Protein AF-0000000080786644 (afdb_homodimer)

InterPro domains:
  IPR006913 CENP-V/GFA domain [PF04828] (14-131)
  IPR006913 CENP-V/GFA domain [PS51891] (14-123)
  IPR011057 Mss4-like superfamily [SSF51316] (12-149)

Solvent-accessible surface area (backbone atoms only — not comparable to full-atom values): 15979 Å² total; per-residue (Å²): 128,82,77,70,71,73,69,71,78,77,57,57,72,38,50,30,33,38,67,80,56,58,37,26,34,37,36,48,52,76,56,85,42,34,29,37,33,17,38,66,65,41,8,9,35,19,6,7,73,32,26,27,37,29,34,32,49,47,89,31,48,44,80,74,38,63,53,86,72,33,60,38,73,23,77,43,58,90,38,94,85,61,55,49,34,39,38,28,18,32,63,71,61,23,9,29,43,37,37,36,33,87,88,39,84,53,45,34,34,35,26,56,21,13,46,38,89,92,58,69,77,79,70,52,48,33,34,28,18,50,73,53,50,81,72,62,52,46,80,46,85,91,43,48,76,31,59,41,71,79,69,83,126,129,79,77,71,72,72,70,71,78,78,56,56,71,43,53,28,32,38,67,80,55,59,37,27,34,36,36,46,53,77,56,84,42,31,32,36,35,16,38,66,65,40,8,10,35,18,5,6,75,32,26,28,37,29,33,31,48,47,88,31,51,43,80,73,36,63,52,86,74,32,61,38,72,24,79,43,59,90,39,93,85,61,56,48,33,39,39,28,20,31,62,69,59,24,9,30,44,37,37,36,34,89,88,40,85,55,44,34,35,33,26,55,21,15,44,38,89,91,54,81,72,78,70,53,47,33,34,28,17,50,74,53,50,80,70,61,50,48,81,47,84,91,43,48,76,30,59,40,73,79,69,81,125

Structure (mmCIF, N/CA/C/O backbone):
data_AF-0000000080786644-model_v1
#
loop_
_entity.id
_entity.type
_entity.pdbx_description
1 polymer 'CENP-V/GFA domain-containing protein'
#
loop_
_atom_site.group_PDB
_atom_site.id
_atom_site.type_symbol
_atom_site.label_atom_id
_atom_site.label_alt_id
_atom_site.label_comp_id
_atom_site.label_asym_id
_atom_site.label_entity_id
_atom_site.label_seq_id
_atom_site.pdbx_PDB_ins_code
_atom_site.Cartn_x
_atom_site.Cartn_y
_atom_site.Cartn_z
_atom_site.occupancy
_atom_site.B_iso_or_equiv
_atom_site.auth_seq_id
_atom_site.auth_comp_id
_atom_site.auth_asym_id
_atom_site.auth_atom_id
_atom_site.pdbx_PDB_model_num
ATOM 1 N N . MET A 1 1 ? -14.008 -49.906 -17.766 1 34.72 1 MET A N 1
ATOM 2 C CA . MET A 1 1 ? -13.812 -48.969 -16.656 1 34.72 1 MET A CA 1
ATOM 3 C C . MET A 1 1 ? -13.758 -47.531 -17.156 1 34.72 1 MET A C 1
ATOM 5 O O . MET A 1 1 ? -12.945 -47.219 -18.016 1 34.72 1 MET A O 1
ATOM 9 N N . ALA A 1 2 ? -14.828 -46.875 -17.219 1 40.38 2 ALA A N 1
ATOM 10 C CA . ALA A 1 2 ? -14.969 -45.594 -17.906 1 40.38 2 ALA A CA 1
ATOM 11 C C . ALA A 1 2 ? -13.961 -44.562 -17.391 1 40.38 2 ALA A C 1
ATOM 13 O O . ALA A 1 2 ? -13.75 -44.438 -16.172 1 40.38 2 ALA A O 1
ATOM 14 N N . GLU A 1 3 ? -12.867 -44.25 -18.109 1 36.34 3 GLU A N 1
ATOM 15 C CA . GLU A 1 3 ? -11.953 -43.156 -17.781 1 36.34 3 GLU A CA 1
ATOM 16 C C . GLU A 1 3 ? -12.711 -41.906 -17.359 1 36.34 3 GLU A C 1
ATOM 18 O O . GLU A 1 3 ? -13.5 -41.344 -18.141 1 36.34 3 GLU A O 1
ATOM 23 N N . GLN A 1 4 ? -13.352 -41.875 -16.188 1 38.03 4 GLN A N 1
ATOM 24 C CA . GLN A 1 4 ? -13.828 -40.594 -15.672 1 38.03 4 GLN A CA 1
ATOM 25 C C . GLN A 1 4 ? -12.883 -39.469 -16.047 1 38.03 4 GLN A C 1
ATOM 27 O O . GLN A 1 4 ? -11.695 -39.5 -15.734 1 38.03 4 GLN A O 1
ATOM 32 N N . SER A 1 5 ? -13 -38.969 -17.219 1 38.53 5 SER A N 1
ATOM 33 C CA . SER A 1 5 ? -12.328 -37.719 -17.625 1 38.53 5 SER A CA 1
ATOM 34 C C . SER A 1 5 ? -12.156 -36.781 -16.453 1 38.53 5 SER A C 1
ATOM 36 O O . SER A 1 5 ? -13.125 -36.438 -15.766 1 38.53 5 SER A O 1
ATOM 38 N N . LEU A 1 6 ? -11.227 -37 -15.531 1 39.25 6 LEU A N 1
ATOM 39 C CA . LEU A 1 6 ? -10.789 -36 -14.562 1 39.25 6 LEU A CA 1
ATOM 40 C C . LEU A 1 6 ? -11.078 -34.594 -15.07 1 39.25 6 LEU A C 1
ATOM 42 O O . LEU A 1 6 ? -10.523 -34.156 -16.094 1 39.25 6 LEU A O 1
ATOM 46 N N . HIS A 1 7 ? -12.328 -34.125 -15.07 1 41.84 7 HIS A N 1
ATOM 47 C CA . HIS A 1 7 ? -12.594 -32.688 -15.297 1 41.84 7 HIS A CA 1
ATOM 48 C C . HIS A 1 7 ? -11.406 -31.844 -14.883 1 41.84 7 HIS A C 1
ATOM 50 O O . HIS A 1 7 ? -10.875 -31.984 -13.781 1 41.84 7 HIS A O 1
ATOM 56 N N . PRO A 1 8 ? -10.5 -31.422 -15.734 1 44.69 8 PRO A N 1
ATOM 57 C CA . PRO A 1 8 ? -9.438 -30.484 -15.359 1 44.69 8 PRO A CA 1
ATOM 58 C C . PRO A 1 8 ? -9.883 -29.484 -14.289 1 44.69 8 PRO A C 1
ATOM 60 O O . PRO A 1 8 ? -11.008 -28.984 -14.328 1 44.69 8 PRO A O 1
ATOM 63 N N . SER A 1 9 ? -9.828 -29.672 -12.977 1 47.62 9 SER A N 1
ATOM 64 C CA . SER A 1 9 ? -10.133 -28.734 -11.906 1 47.62 9 SER A CA 1
ATOM 65 C C . SER A 1 9 ? -10.094 -27.297 -12.414 1 47.62 9 SER A C 1
ATOM 67 O O . SER A 1 9 ? -9.086 -26.844 -12.961 1 47.62 9 SER A O 1
ATOM 69 N N . HIS A 1 10 ? -11.055 -26.797 -13.227 1 58.56 10 HIS A N 1
ATOM 70 C CA . HIS A 1 10 ? -11.203 -25.438 -13.758 1 58.56 10 HIS A CA 1
ATOM 71 C C . HIS A 1 10 ? -10.633 -24.406 -12.797 1 58.56 10 HIS A C 1
ATOM 73 O O . HIS A 1 10 ? -11.18 -24.188 -11.719 1 58.56 10 HIS A O 1
ATOM 79 N N . ASP A 1 11 ? -9.398 -24.172 -12.812 1 77.06 11 ASP A N 1
ATOM 80 C CA . ASP A 1 11 ? -8.711 -23.266 -11.906 1 77.06 11 ASP A CA 1
ATOM 81 C C . ASP A 1 11 ? -9.328 -21.859 -11.953 1 77.06 11 ASP A C 1
ATOM 83 O O . ASP A 1 11 ? -9.703 -21.391 -13.023 1 77.06 11 ASP A O 1
ATOM 87 N N . ILE A 1 12 ? -9.883 -21.359 -10.891 1 85.94 12 ILE A N 1
ATOM 88 C CA . ILE A 1 12 ? -10.422 -20.016 -10.727 1 85.94 12 ILE A CA 1
ATOM 89 C C . ILE A 1 12 ? -9.414 -18.984 -11.234 1 85.94 12 ILE A C 1
ATOM 91 O O . ILE A 1 12 ? -8.227 -19.062 -10.906 1 85.94 12 ILE A O 1
ATOM 95 N N . VAL A 1 13 ? -9.883 -18.297 -12.258 1 92.88 13 VAL A N 1
ATOM 96 C CA . VAL A 1 13 ? -9.047 -17.219 -12.789 1 92.88 13 VAL A CA 1
ATOM 97 C C . VAL A 1 13 ? -9.461 -15.891 -12.164 1 92.88 13 VAL A C 1
ATOM 99 O O . VAL A 1 13 ? -10.648 -15.57 -12.094 1 92.88 13 VAL A O 1
ATOM 102 N N . ARG A 1 14 ? -8.477 -15.133 -11.648 1 93.81 14 ARG A N 1
ATOM 103 C CA . ARG A 1 14 ? -8.695 -13.805 -11.078 1 93.81 14 ARG A CA 1
ATOM 104 C C . ARG A 1 14 ? -7.898 -12.742 -11.836 1 93.81 14 ARG A C 1
ATOM 106 O O . ARG A 1 14 ? -6.77 -12.992 -12.258 1 93.81 14 ARG A O 1
ATOM 113 N N . SER A 1 15 ? -8.562 -11.633 -12.016 1 96 15 SER A N 1
ATOM 114 C CA . SER A 1 15 ? -7.91 -10.547 -12.727 1 96 15 SER A CA 1
ATOM 115 C C . SER A 1 15 ? -7.453 -9.453 -11.766 1 96 15 SER A C 1
ATOM 117 O O . SER A 1 15 ? -8.078 -9.234 -10.719 1 96 15 SER A O 1
ATOM 119 N N . GLY A 1 16 ? -6.355 -8.852 -12.125 1 96.69 16 GLY A N 1
ATOM 120 C CA . GLY A 1 16 ? -5.836 -7.688 -11.414 1 96.69 16 GLY A CA 1
ATOM 121 C C . GLY A 1 16 ? -5.227 -6.652 -12.344 1 96.69 16 GLY A C 1
ATOM 122 O O . GLY A 1 16 ? -5.027 -6.914 -13.531 1 96.69 16 GLY A O 1
ATOM 123 N N . SER A 1 17 ? -5.035 -5.461 -11.805 1 97.56 17 SER A N 1
ATOM 124 C CA . SER A 1 17 ? -4.461 -4.359 -12.57 1 97.56 17 SER A CA 1
ATOM 125 C C . SER A 1 17 ? -3.941 -3.256 -11.656 1 97.56 17 SER A C 1
ATOM 127 O O . SER A 1 17 ? -4.324 -3.182 -10.484 1 97.56 17 SER A O 1
ATOM 129 N N . CYS A 1 18 ? -2.998 -2.48 -12.312 1 98.25 18 CYS A N 1
ATOM 130 C CA . CYS A 1 18 ? -2.633 -1.255 -11.617 1 98.25 18 CYS A CA 1
ATOM 131 C C . CYS A 1 18 ? -3.777 -0.248 -11.648 1 98.25 18 CYS A C 1
ATOM 133 O O . CYS A 1 18 ? -4.82 -0.503 -12.25 1 98.25 18 CYS A O 1
ATOM 135 N N . LEU A 1 19 ? -3.627 0.852 -10.992 1 98 19 LEU A N 1
ATOM 136 C CA . LEU A 1 19 ? -4.684 1.846 -10.844 1 98 19 LEU A CA 1
ATOM 137 C C . LEU A 1 19 ? -5.062 2.445 -12.195 1 98 19 LEU A C 1
ATOM 139 O O . LEU A 1 19 ? -6.246 2.623 -12.484 1 98 19 LEU A O 1
ATOM 143 N N . CYS A 1 20 ? -4.102 2.77 -13.047 1 97.69 20 CYS A N 1
ATOM 144 C CA . CYS A 1 20 ? -4.367 3.459 -14.305 1 97.69 20 CYS A CA 1
ATOM 145 C C . CYS A 1 20 ? -4.766 2.471 -15.391 1 97.69 20 CYS A C 1
ATOM 147 O O . CYS A 1 20 ? -5.16 2.873 -16.484 1 97.69 20 CYS A O 1
ATOM 149 N N . GLY A 1 21 ? -4.535 1.203 -15.141 1 96.81 21 GLY A N 1
ATOM 150 C CA . GLY A 1 21 ? -4.961 0.193 -16.094 1 96.81 21 GLY A CA 1
ATOM 151 C C . GLY A 1 21 ? -3.902 -0.134 -17.125 1 96.81 21 GLY A C 1
ATOM 152 O O . GLY A 1 21 ? -4.121 -0.973 -18 1 96.81 21 GLY A O 1
ATOM 153 N N . HIS A 1 22 ? -2.754 0.448 -17.016 1 97.56 22 HIS A N 1
ATOM 154 C CA . HIS A 1 22 ? -1.699 0.18 -18 1 97.56 22 HIS A CA 1
ATOM 155 C C . HIS A 1 22 ? -1.117 -1.217 -17.797 1 97.56 22 HIS A C 1
ATOM 157 O O . HIS A 1 22 ? -0.604 -1.814 -18.75 1 97.56 22 HIS A O 1
ATOM 163 N N . VAL A 1 23 ? -1.107 -1.729 -16.656 1 98.19 23 VAL A N 1
ATOM 164 C CA . VAL A 1 23 ? -0.636 -3.074 -16.344 1 98.19 23 VAL A CA 1
ATOM 165 C C . VAL A 1 23 ? -1.808 -3.943 -15.891 1 98.19 23 VAL A C 1
ATOM 167 O O . VAL A 1 23 ? -2.512 -3.598 -14.938 1 98.19 23 VAL A O 1
ATOM 170 N N . LYS A 1 24 ? -2.064 -4.965 -16.594 1 97.94 24 LYS A N 1
ATOM 171 C CA . LYS A 1 24 ? -3.109 -5.926 -16.25 1 97.94 24 LYS A CA 1
ATOM 172 C C . LYS A 1 24 ? -2.559 -7.348 -16.234 1 97.94 24 LYS A C 1
ATOM 174 O O . LYS A 1 24 ? -1.655 -7.688 -17 1 97.94 24 LYS A O 1
ATOM 179 N N . TYR A 1 25 ? -3.113 -8.133 -15.352 1 97.31 25 TYR A N 1
ATOM 180 C CA . TYR A 1 25 ? -2.658 -9.516 -15.227 1 97.31 25 TYR A CA 1
ATOM 181 C C . TYR A 1 25 ? -3.805 -10.438 -14.828 1 97.31 25 TYR A C 1
ATOM 183 O O . TYR A 1 25 ? -4.891 -9.969 -14.477 1 97.31 25 TYR A O 1
ATOM 191 N N . GLN A 1 26 ? -3.566 -11.734 -14.969 1 96.69 26 GLN A N 1
ATOM 192 C CA . GLN A 1 26 ? -4.469 -12.781 -14.5 1 96.69 26 GLN A CA 1
ATOM 193 C C . GLN A 1 26 ? -3.723 -13.805 -13.648 1 96.69 26 GLN A C 1
ATOM 195 O O . GLN A 1 26 ? -2.561 -14.117 -13.914 1 96.69 26 GLN A O 1
ATOM 200 N N . LEU A 1 27 ? -4.414 -14.273 -12.609 1 95.5 27 LEU A N 1
ATOM 201 C CA . LEU A 1 27 ? -3.936 -15.344 -11.75 1 95.5 27 LEU A CA 1
ATOM 202 C C . LEU A 1 27 ? -4.812 -16.594 -11.891 1 95.5 27 LEU A C 1
ATOM 204 O O . LEU A 1 27 ? -6.039 -16.5 -11.844 1 95.5 27 LEU A O 1
ATOM 208 N N . THR A 1 28 ? -4.113 -17.672 -12.055 1 95.12 28 THR A N 1
ATOM 209 C CA . THR A 1 28 ? -4.844 -18.938 -12.141 1 95.12 28 THR A CA 1
ATOM 210 C C . THR A 1 28 ? -4.562 -19.797 -10.922 1 95.12 28 THR A C 1
ATOM 212 O O . THR A 1 28 ? -3.402 -20.016 -10.555 1 95.12 28 THR A O 1
ATOM 215 N N . GLY A 1 29 ? -5.648 -20.297 -10.281 1 92.69 29 GLY A N 1
ATOM 216 C CA . GLY A 1 29 ? -5.5 -21.188 -9.148 1 92.69 29 GLY A CA 1
ATOM 217 C C . GLY A 1 29 ? -5.316 -20.453 -7.832 1 92.69 29 GLY A C 1
ATOM 218 O O . GLY A 1 29 ? -5.688 -19.281 -7.707 1 92.69 29 GLY A O 1
ATOM 219 N N . GLU A 1 30 ? -4.879 -21.156 -6.812 1 91.88 30 GLU A N 1
ATOM 220 C CA . GLU A 1 30 ? -4.719 -20.641 -5.457 1 91.88 30 GLU A CA 1
ATOM 221 C C . GLU A 1 30 ? -3.256 -20.328 -5.152 1 91.88 30 GLU A C 1
ATOM 223 O O . GLU A 1 30 ? -2.357 -21 -5.676 1 91.88 30 GLU A O 1
ATOM 228 N N . PRO A 1 31 ? -3.018 -19.297 -4.391 1 92.88 31 PRO A N 1
ATOM 229 C CA . PRO A 1 31 ? -1.64 -19.062 -3.949 1 92.88 31 PRO A CA 1
ATOM 230 C C . PRO A 1 31 ? -1.141 -20.141 -2.994 1 92.88 31 PRO A C 1
ATOM 232 O O . PRO A 1 31 ? -1.942 -20.797 -2.32 1 92.88 31 PRO A O 1
ATOM 235 N N . SER A 1 32 ? 0.151 -20.359 -3.045 1 91.38 32 SER A N 1
ATOM 236 C CA . SER A 1 32 ? 0.741 -21.25 -2.051 1 91.38 32 SER A CA 1
ATOM 237 C C . SER A 1 32 ? 0.629 -20.672 -0.648 1 91.38 32 SER A C 1
ATOM 239 O O . SER A 1 32 ? 0.595 -21.406 0.338 1 91.38 32 SER A O 1
ATOM 241 N N . ASN A 1 33 ? 0.588 -19.312 -0.62 1 88.25 33 ASN A N 1
ATOM 242 C CA . ASN A 1 33 ? 0.448 -18.594 0.642 1 88.25 33 ASN A CA 1
ATOM 243 C C . ASN A 1 33 ? -0.139 -17.203 0.43 1 88.25 33 ASN A C 1
ATOM 245 O O . ASN A 1 33 ? 0.093 -16.578 -0.607 1 88.25 33 ASN A O 1
ATOM 249 N N . ALA A 1 34 ? -0.995 -16.797 1.354 1 91.19 34 ALA A N 1
ATOM 250 C CA . ALA A 1 34 ? -1.475 -15.422 1.493 1 91.19 34 ALA A CA 1
ATOM 251 C C . ALA A 1 34 ? -1.061 -14.828 2.838 1 91.19 34 ALA A C 1
ATOM 253 O O . ALA A 1 34 ? -1.416 -15.359 3.893 1 91.19 34 ALA A O 1
ATOM 254 N N . SER A 1 35 ? -0.343 -13.766 2.773 1 92.44 35 SER A N 1
ATOM 255 C CA . SER A 1 35 ? 0.281 -13.32 4.016 1 92.44 35 SER A CA 1
ATOM 256 C C . SER A 1 35 ? 0.259 -11.797 4.125 1 92.44 35 SER A C 1
ATOM 258 O O . SER A 1 35 ? 0.177 -11.094 3.113 1 92.44 35 SER A O 1
ATOM 260 N N . LEU A 1 36 ? 0.304 -11.336 5.367 1 93.44 36 LEU A N 1
ATOM 261 C CA . LEU A 1 36 ? 0.562 -9.938 5.703 1 93.44 36 LEU A CA 1
ATOM 262 C C . LEU A 1 36 ? 2.006 -9.75 6.156 1 93.44 36 LEU A C 1
ATOM 264 O O . LEU A 1 36 ? 2.453 -10.398 7.102 1 93.44 36 LEU A O 1
ATOM 268 N N . CYS A 1 37 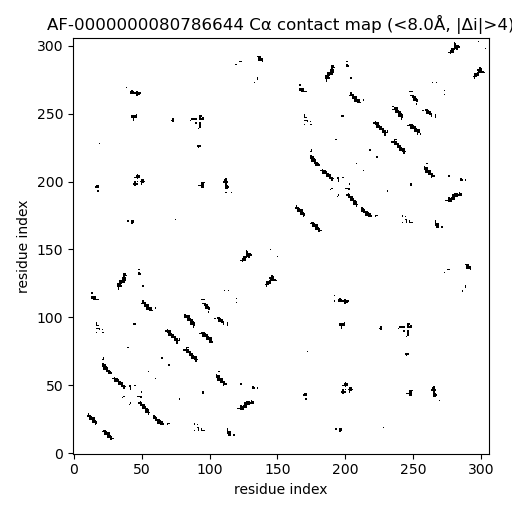? 2.701 -8.953 5.457 1 94.38 37 CYS A N 1
ATOM 269 C CA . CYS A 1 37 ? 4.082 -8.672 5.844 1 94.38 37 CYS A CA 1
ATOM 270 C C . CYS A 1 37 ? 4.195 -7.305 6.504 1 94.38 37 CYS A C 1
ATOM 272 O O . CYS A 1 37 ? 3.867 -6.285 5.895 1 94.38 37 CYS A O 1
ATOM 274 N N . HIS A 1 38 ? 4.75 -7.223 7.672 1 93.56 38 HIS A N 1
ATOM 275 C CA . HIS A 1 38 ? 4.789 -6.004 8.477 1 93.56 38 HIS A CA 1
ATOM 276 C C . HIS A 1 38 ? 6.176 -5.367 8.438 1 93.56 38 HIS A C 1
ATOM 278 O O . HIS A 1 38 ? 6.43 -4.391 9.148 1 93.56 38 HIS A O 1
ATOM 284 N N . CYS A 1 39 ? 7.098 -5.859 7.676 1 94.75 39 CYS A N 1
ATOM 285 C CA . CYS A 1 39 ? 8.438 -5.297 7.719 1 94.75 39 CYS A CA 1
ATOM 286 C C . CYS A 1 39 ? 8.445 -3.859 7.215 1 94.75 39 CYS A C 1
ATOM 288 O O . CYS A 1 39 ? 7.508 -3.426 6.543 1 94.75 39 CYS A O 1
ATOM 290 N N . LEU A 1 40 ? 9.484 -3.164 7.551 1 94.5 40 LEU A N 1
ATOM 291 C CA . LEU A 1 40 ? 9.578 -1.748 7.219 1 94.5 40 LEU A CA 1
ATOM 292 C C . LEU A 1 40 ? 9.594 -1.546 5.707 1 94.5 40 LEU A C 1
ATOM 294 O O . LEU A 1 40 ? 8.945 -0.627 5.191 1 94.5 40 LEU A O 1
ATOM 298 N N . ASN A 1 41 ? 10.305 -2.367 4.953 1 97.06 41 ASN A N 1
ATOM 299 C CA . ASN A 1 41 ? 10.391 -2.213 3.504 1 97.06 41 ASN A CA 1
ATOM 300 C C . ASN A 1 41 ? 9.016 -2.287 2.85 1 97.06 41 ASN A C 1
ATOM 302 O O . ASN A 1 41 ? 8.695 -1.485 1.972 1 97.06 41 ASN A O 1
ATOM 306 N N . CYS A 1 42 ? 8.25 -3.254 3.285 1 96.75 42 CYS A N 1
ATOM 307 C CA . CYS A 1 42 ? 6.926 -3.438 2.705 1 96.75 42 CYS A CA 1
ATOM 308 C C . CYS A 1 42 ? 5.996 -2.295 3.096 1 96.75 42 CYS A C 1
ATOM 310 O O . CYS A 1 42 ? 5.14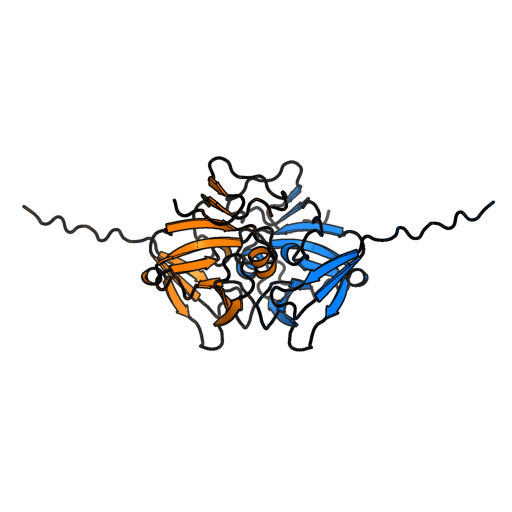8 -1.882 2.303 1 96.75 42 CYS A O 1
ATOM 312 N N . LYS A 1 43 ? 6.168 -1.809 4.312 1 95.12 43 LYS A N 1
ATOM 313 C CA . LYS A 1 43 ? 5.398 -0.638 4.719 1 95.12 43 LYS A CA 1
ATOM 314 C C . LYS A 1 43 ? 5.77 0.583 3.883 1 95.12 43 LYS A C 1
ATOM 316 O O . LYS A 1 43 ? 4.891 1.304 3.404 1 95.12 43 LYS A O 1
ATOM 321 N N . LYS A 1 44 ? 7.012 0.777 3.658 1 96.62 44 LYS A N 1
ATOM 322 C CA . LYS A 1 44 ? 7.461 1.925 2.877 1 96.62 44 LYS A CA 1
ATOM 323 C C . LYS A 1 44 ? 6.988 1.822 1.429 1 96.62 44 LYS A C 1
ATOM 325 O O . LYS A 1 44 ? 6.637 2.83 0.812 1 96.62 44 LYS A O 1
ATOM 330 N N . THR A 1 45 ? 6.988 0.669 0.866 1 97.69 45 THR A N 1
ATOM 331 C CA . THR A 1 45 ? 6.559 0.476 -0.515 1 97.69 45 THR A CA 1
ATOM 332 C C . THR A 1 45 ? 5.059 0.72 -0.652 1 97.69 45 THR A C 1
ATOM 334 O O . THR A 1 45 ? 4.621 1.451 -1.544 1 97.69 45 THR A O 1
ATOM 337 N N . SER A 1 46 ? 4.285 0.159 0.199 1 97.06 46 SER A N 1
ATOM 338 C CA . SER A 1 46 ? 2.832 0.198 0.095 1 97.06 46 SER A CA 1
ATOM 339 C C . SER A 1 46 ? 2.271 1.497 0.666 1 97.06 46 SER A C 1
ATOM 341 O O . SER A 1 46 ? 1.18 1.928 0.285 1 97.06 46 SER A O 1
ATOM 343 N N . GLY A 1 47 ? 3.002 2.084 1.613 1 95.31 47 GLY A N 1
ATOM 344 C CA . GLY A 1 47 ? 2.473 3.217 2.355 1 95.31 47 GLY A CA 1
ATOM 345 C C . GLY A 1 47 ? 1.429 2.82 3.383 1 95.31 47 GLY A C 1
ATOM 346 O O . GLY A 1 47 ? 0.716 3.676 3.912 1 95.31 47 GLY A O 1
ATOM 347 N N . SER A 1 48 ? 1.29 1.596 3.67 1 94.56 48 SER A N 1
ATOM 348 C CA . SER A 1 48 ? 0.247 1.079 4.551 1 94.56 48 SER A CA 1
ATOM 349 C C . SER A 1 48 ? 0.846 0.363 5.758 1 94.56 48 SER A C 1
ATOM 351 O O . SER A 1 48 ? 2.057 0.427 5.984 1 94.56 48 SER A O 1
ATOM 353 N N . ALA A 1 49 ? -0.016 -0.21 6.605 1 92 49 ALA A N 1
ATOM 354 C CA . ALA A 1 49 ? 0.409 -0.826 7.863 1 92 49 ALA A CA 1
ATOM 355 C C . ALA A 1 49 ? 1.16 -2.129 7.605 1 92 49 ALA A C 1
ATOM 357 O O . ALA A 1 49 ? 1.933 -2.584 8.453 1 92 49 ALA A O 1
ATOM 358 N N . PHE A 1 50 ? 0.907 -2.736 6.566 1 93.31 50 PHE A N 1
ATOM 359 C CA . PHE A 1 50 ? 1.502 -3.973 6.07 1 93.31 50 PHE A CA 1
ATOM 360 C C . PHE A 1 50 ? 1.268 -4.125 4.574 1 93.31 50 PHE A C 1
ATOM 362 O O . PHE A 1 50 ? 0.486 -3.375 3.982 1 93.31 50 PHE A O 1
ATOM 369 N N . TRP A 1 51 ? 2.062 -4.93 3.988 1 94.88 51 TRP A N 1
ATOM 370 C CA . TRP A 1 51 ? 1.778 -5.324 2.613 1 94.88 51 TRP A CA 1
ATOM 371 C C . TRP A 1 51 ? 0.967 -6.613 2.572 1 94.88 51 TRP A C 1
ATOM 373 O O . TRP A 1 51 ? 1.21 -7.535 3.357 1 94.88 51 TRP A O 1
ATOM 383 N N . CYS A 1 52 ? -0.013 -6.715 1.708 1 93.88 52 CYS A N 1
ATOM 384 C CA . CYS A 1 52 ? -0.851 -7.891 1.518 1 93.88 52 CYS A CA 1
ATOM 385 C C . CYS A 1 52 ? -0.427 -8.664 0.276 1 93.88 52 CYS A C 1
ATOM 387 O O . CYS A 1 52 ? -0.58 -8.18 -0.847 1 93.88 52 CYS A O 1
ATOM 389 N N . THR A 1 53 ? -0.027 -9.945 0.52 1 94.38 53 THR A N 1
ATOM 390 C CA . THR A 1 53 ? 0.647 -10.617 -0.587 1 94.38 53 THR A CA 1
ATOM 391 C C . THR A 1 53 ? 0.066 -12.008 -0.81 1 94.38 53 THR A C 1
ATOM 393 O O . THR A 1 53 ? -0.394 -12.656 0.135 1 94.38 53 THR A O 1
ATOM 396 N N . GLY A 1 54 ? 0.092 -12.406 -2.041 1 94.69 54 GLY A N 1
ATOM 397 C CA . GLY A 1 54 ? -0.117 -13.781 -2.457 1 94.69 54 GLY A CA 1
ATOM 398 C C . GLY A 1 54 ? 1.075 -14.375 -3.189 1 94.69 54 GLY A C 1
ATOM 399 O O . GLY A 1 54 ? 1.634 -13.742 -4.086 1 94.69 54 GLY A O 1
ATOM 400 N N . TRP A 1 55 ? 1.458 -15.516 -2.758 1 95.62 55 TRP A N 1
ATOM 401 C CA . TRP A 1 55 ? 2.582 -16.203 -3.381 1 95.62 55 TRP A CA 1
ATOM 402 C C . TRP A 1 55 ? 2.1 -17.188 -4.445 1 95.62 55 TRP A C 1
ATOM 404 O O . TRP A 1 55 ? 1.32 -18.094 -4.148 1 95.62 55 TRP A O 1
ATOM 414 N N . PHE A 1 56 ? 2.611 -17 -5.629 1 96.25 56 PHE A N 1
ATOM 415 C CA . PHE A 1 56 ? 2.223 -17.844 -6.758 1 96.25 56 PHE A CA 1
ATOM 416 C C . PHE A 1 56 ? 3.451 -18.375 -7.48 1 96.25 56 PHE A C 1
ATOM 418 O O . PHE A 1 56 ? 4.539 -17.812 -7.383 1 96.25 56 PHE A O 1
ATOM 425 N N . SER A 1 57 ? 3.201 -19.547 -8.141 1 96.88 57 SER A N 1
ATOM 426 C CA . SER A 1 57 ? 4.156 -19.906 -9.188 1 96.88 57 SER A CA 1
ATOM 427 C C . SER A 1 57 ? 4.039 -18.969 -10.383 1 96.88 57 SER A C 1
ATOM 429 O O . SER A 1 57 ? 2.945 -18.484 -10.695 1 96.88 57 SER A O 1
ATOM 431 N N . LYS A 1 58 ? 5.156 -18.688 -11.031 1 96.69 58 LYS A N 1
ATOM 432 C CA . LYS A 1 58 ? 5.137 -17.781 -12.188 1 96.69 58 LYS A CA 1
ATOM 433 C C . LYS A 1 58 ? 4.184 -18.297 -13.266 1 96.69 58 LYS A C 1
ATOM 435 O O . LYS A 1 58 ? 3.602 -17.5 -14.008 1 96.69 58 LYS A O 1
ATOM 440 N N . LYS A 1 59 ? 3.996 -19.594 -13.344 1 96.31 59 LYS A N 1
ATOM 441 C CA . LYS A 1 59 ? 3.102 -20.188 -14.336 1 96.31 59 LYS A CA 1
ATOM 442 C C . LYS A 1 59 ? 1.648 -19.812 -14.047 1 96.31 59 LYS A C 1
ATOM 444 O O . LYS A 1 59 ? 0.789 -19.938 -14.922 1 96.31 59 LYS A O 1
ATOM 449 N N . GLN A 1 60 ? 1.322 -19.453 -12.805 1 96.81 60 GLN A N 1
ATOM 450 C CA . GLN A 1 60 ? -0.039 -19.109 -12.398 1 96.81 60 GLN A CA 1
ATOM 451 C C . GLN A 1 60 ? -0.38 -17.672 -12.758 1 96.81 60 GLN A C 1
ATOM 453 O O . GLN A 1 60 ? -1.536 -17.25 -12.648 1 96.81 60 GLN A O 1
ATOM 458 N N . MET A 1 61 ? 0.645 -16.891 -13.156 1 96.31 61 MET A N 1
ATOM 459 C CA . MET A 1 61 ? 0.433 -15.477 -13.422 1 96.31 61 MET A CA 1
ATOM 460 C C . MET A 1 61 ? 0.734 -15.148 -14.883 1 96.31 61 MET A C 1
ATOM 462 O O . MET A 1 61 ? 1.781 -15.531 -15.406 1 96.31 61 MET A O 1
ATOM 466 N N . THR A 1 62 ? -0.193 -14.453 -15.516 1 96.56 62 THR A N 1
ATOM 467 C CA . THR A 1 62 ? -0.012 -13.992 -16.891 1 96.56 62 THR A CA 1
ATOM 468 C C . THR A 1 62 ? -0.234 -12.484 -16.984 1 96.56 62 THR A C 1
ATOM 470 O O . THR A 1 62 ? -1.269 -11.977 -16.547 1 96.56 62 THR A O 1
ATOM 473 N N . LEU A 1 63 ? 0.759 -11.797 -17.453 1 96.44 63 LEU A N 1
ATOM 474 C CA . LEU A 1 63 ? 0.546 -10.398 -17.797 1 96.44 63 LEU A CA 1
ATOM 475 C C . LEU A 1 63 ? -0.314 -10.273 -19.047 1 96.44 63 LEU A C 1
ATOM 477 O O . LEU A 1 63 ? 0.027 -10.828 -20.094 1 96.44 63 LEU A O 1
ATOM 481 N N . THR A 1 64 ? -1.402 -9.617 -18.953 1 96.12 64 THR A N 1
ATOM 482 C CA . THR A 1 64 ? -2.324 -9.531 -20.078 1 96.12 64 THR A CA 1
ATOM 483 C C . THR A 1 64 ? -2.225 -8.172 -20.766 1 96.12 64 THR A C 1
ATOM 485 O O . THR A 1 64 ? -2.691 -7.996 -21.891 1 96.12 64 THR A O 1
ATOM 488 N N . ALA A 1 65 ? -1.775 -7.176 -20.125 1 90.31 65 ALA A N 1
ATOM 489 C CA . ALA A 1 65 ? -1.48 -5.855 -20.688 1 90.31 65 ALA A CA 1
ATOM 490 C C . ALA A 1 65 ? -0.3 -5.211 -19.969 1 90.31 65 ALA A C 1
ATOM 492 O O . ALA A 1 65 ? -0.269 -5.152 -18.734 1 90.31 65 ALA A O 1
ATOM 493 N N . SER A 1 66 ? 0.701 -4.824 -20.703 1 87.56 66 SER A N 1
ATOM 494 C CA . SER A 1 66 ? 1.825 -4.055 -20.188 1 87.56 66 SER A CA 1
ATOM 495 C C . SER A 1 66 ? 2.756 -3.604 -21.297 1 87.56 66 SER A C 1
ATOM 497 O O . SER A 1 66 ? 3.123 -4.398 -22.172 1 87.56 66 SER A O 1
ATOM 499 N N . SER A 1 67 ? 2.912 -2.342 -21.391 1 86.69 67 SER A N 1
ATOM 500 C CA . SER A 1 67 ? 4.004 -1.909 -22.25 1 86.69 67 SER A CA 1
ATOM 501 C C . SER A 1 67 ? 5.352 -2.023 -21.547 1 86.69 67 SER A C 1
ATOM 503 O O . SER A 1 67 ? 5.406 -2.08 -20.312 1 86.69 67 SER A O 1
ATOM 505 N N . PRO A 1 68 ? 6.387 -2.279 -22.266 1 79.25 68 PRO A N 1
ATOM 506 C CA . PRO A 1 68 ? 7.707 -2.441 -21.641 1 79.25 68 PRO A CA 1
ATOM 507 C C . PRO A 1 68 ? 8.023 -1.344 -20.625 1 79.25 68 PRO A C 1
ATOM 509 O O . PRO A 1 68 ? 8.719 -1.593 -19.641 1 79.25 68 PRO A O 1
ATOM 512 N N . SER A 1 69 ? 7.461 -0.227 -20.781 1 90.06 69 SER A N 1
ATOM 513 C CA . SER A 1 69 ? 7.824 0.893 -19.922 1 90.06 69 SER A CA 1
ATOM 514 C C . SER A 1 69 ? 6.832 1.052 -18.781 1 90.06 69 SER A C 1
ATOM 516 O O . SER A 1 69 ? 7.062 1.837 -17.859 1 90.06 69 SER A O 1
ATOM 518 N N . ASP A 1 70 ? 5.855 0.255 -18.734 1 94.31 70 ASP A N 1
ATOM 519 C CA . ASP A 1 70 ? 4.801 0.469 -17.75 1 94.31 70 ASP A CA 1
ATOM 520 C C . ASP A 1 70 ? 5.141 -0.201 -16.422 1 94.31 70 ASP A C 1
ATOM 522 O O . ASP A 1 70 ? 4.77 0.295 -15.352 1 94.31 70 ASP A O 1
ATOM 526 N N . LEU A 1 71 ? 5.871 -1.277 -16.531 1 96.81 71 LEU A N 1
ATOM 527 C CA . LEU A 1 71 ? 6.242 -2.02 -15.336 1 96.81 71 LEU A CA 1
ATOM 528 C C . LEU A 1 71 ? 7.715 -1.809 -15 1 96.81 71 LEU A C 1
ATOM 530 O O . LEU A 1 71 ? 8.594 -2.367 -15.656 1 96.81 71 LEU A O 1
ATOM 534 N N . LYS A 1 72 ? 7.992 -1.068 -14.008 1 97.38 72 LYS A N 1
ATOM 535 C CA . LYS A 1 72 ? 9.359 -0.775 -13.578 1 97.38 72 LYS A CA 1
ATOM 536 C C . LYS A 1 72 ? 9.766 -1.66 -12.398 1 97.38 72 LYS A C 1
ATOM 538 O O . LYS A 1 72 ? 8.93 -2.021 -11.57 1 97.38 72 LYS A O 1
ATOM 543 N N . THR A 1 73 ? 11.016 -1.982 -12.391 1 97.56 73 THR A N 1
ATOM 544 C CA . THR A 1 73 ? 11.562 -2.816 -11.336 1 97.56 73 THR A CA 1
ATOM 545 C C . THR A 1 73 ? 12.547 -2.023 -10.477 1 97.56 73 THR A C 1
ATOM 547 O O . THR A 1 73 ? 13.438 -1.359 -11 1 97.56 73 THR A O 1
ATOM 550 N N . TYR A 1 74 ? 12.352 -2.014 -9.273 1 98.12 74 TYR A N 1
ATOM 551 C CA . TYR A 1 74 ? 13.328 -1.526 -8.312 1 98.12 74 TYR A CA 1
ATOM 552 C C . TYR A 1 74 ? 14.016 -2.686 -7.598 1 98.12 74 TYR A C 1
ATOM 554 O O . TYR A 1 74 ? 13.352 -3.531 -6.992 1 98.12 74 TYR A O 1
ATOM 562 N N . GLU A 1 75 ? 15.297 -2.674 -7.645 1 97.94 75 GLU A N 1
ATOM 563 C CA . GLU A 1 75 ? 16.062 -3.689 -6.922 1 97.94 75 GLU A CA 1
ATOM 564 C C . GLU A 1 75 ? 16.281 -3.281 -5.469 1 97.94 75 GLU A C 1
ATOM 566 O O . GLU A 1 75 ? 17.172 -2.467 -5.176 1 97.94 75 GLU A O 1
ATOM 571 N N . ASP A 1 76 ? 15.5 -3.842 -4.559 1 97.69 76 ASP A N 1
ATOM 572 C CA . ASP A 1 76 ? 15.625 -3.617 -3.123 1 97.69 76 ASP A CA 1
ATOM 573 C C . ASP A 1 76 ? 16.75 -4.465 -2.525 1 97.69 76 ASP A C 1
ATOM 575 O O . ASP A 1 76 ? 16.578 -5.672 -2.324 1 97.69 76 ASP A O 1
ATOM 579 N N . ARG A 1 77 ? 17.828 -3.857 -2.215 1 95.19 77 ARG A N 1
ATOM 580 C CA . ARG A 1 77 ? 19 -4.59 -1.736 1 95.19 77 ARG A CA 1
ATOM 581 C C . ARG A 1 77 ? 19.094 -4.535 -0.215 1 95.19 77 ARG A C 1
ATOM 583 O O . ARG A 1 77 ? 19.891 -5.254 0.389 1 95.19 77 ARG A O 1
ATOM 590 N N . ASP A 1 78 ? 18.312 -3.662 0.37 1 92.5 78 ASP A N 1
ATOM 591 C CA . ASP A 1 78 ? 18.344 -3.518 1.822 1 92.5 78 ASP A CA 1
ATOM 592 C C . ASP A 1 78 ? 17.328 -4.449 2.482 1 92.5 78 ASP A C 1
ATOM 594 O O . ASP A 1 78 ? 16.375 -3.988 3.115 1 92.5 78 ASP A O 1
ATOM 598 N N . THR A 1 79 ? 17.562 -5.68 2.309 1 91.25 79 THR A N 1
ATOM 599 C CA . THR A 1 79 ? 16.703 -6.707 2.895 1 91.25 79 THR A CA 1
ATOM 600 C C . THR A 1 79 ? 17.391 -7.379 4.074 1 91.25 79 THR A C 1
ATOM 602 O O . THR A 1 79 ? 18.6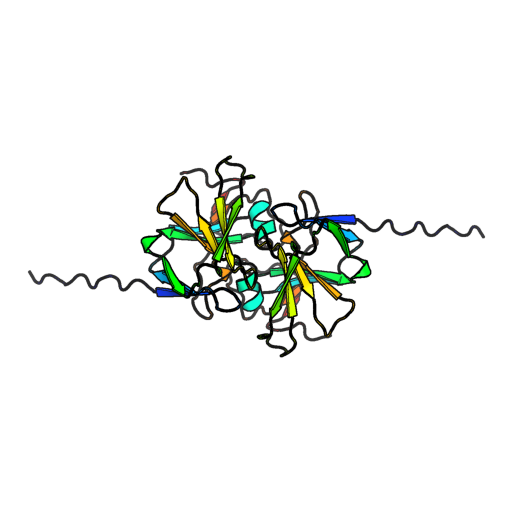25 -7.434 4.129 1 91.25 79 THR A O 1
ATOM 605 N N . GLU A 1 80 ? 16.672 -7.84 4.988 1 85.19 80 GLU A N 1
ATOM 606 C CA . GLU A 1 80 ? 17.234 -8.516 6.156 1 85.19 80 GLU A CA 1
ATOM 607 C C . GLU A 1 80 ? 17.984 -9.773 5.75 1 85.19 80 GLU A C 1
ATOM 609 O O . GLU A 1 80 ? 19 -10.125 6.363 1 85.19 80 GLU A O 1
ATOM 614 N N . SER A 1 81 ? 17.516 -10.492 4.754 1 81.31 81 SER A N 1
ATOM 615 C CA . SER A 1 81 ? 18.125 -11.734 4.312 1 81.31 81 SER A CA 1
ATOM 616 C C . SER A 1 81 ? 19.422 -11.469 3.545 1 81.31 81 SER A C 1
ATOM 618 O O . SER A 1 81 ? 20.219 -12.391 3.324 1 81.31 81 SER A O 1
ATOM 620 N N . GLY A 1 82 ? 19.641 -10.25 3.15 1 85.44 82 GLY A N 1
ATOM 621 C CA . GLY A 1 82 ? 20.781 -9.938 2.312 1 85.44 82 GLY A CA 1
ATOM 622 C C . GLY A 1 82 ? 20.531 -10.195 0.839 1 85.44 82 GLY A C 1
ATOM 623 O O . GLY A 1 82 ? 21.312 -9.75 -0.013 1 85.44 82 GLY A O 1
ATOM 624 N N . SER A 1 83 ? 19.438 -10.945 0.495 1 89.44 83 SER A N 1
ATOM 625 C CA . SER A 1 83 ? 19.094 -11.195 -0.898 1 89.44 83 SER A CA 1
ATOM 626 C C . SER A 1 83 ? 18.203 -10.086 -1.453 1 89.44 83 SER A C 1
ATOM 628 O O . SER A 1 83 ? 17.25 -9.672 -0.806 1 89.44 83 SER A O 1
ATOM 630 N N . PRO A 1 84 ? 18.578 -9.703 -2.613 1 94.69 84 PRO A N 1
ATOM 631 C CA . PRO A 1 84 ? 17.781 -8.625 -3.195 1 94.69 84 PRO A CA 1
ATOM 632 C C . PRO A 1 84 ? 16.359 -9.078 -3.564 1 94.69 84 PRO A C 1
ATOM 634 O O . PRO A 1 84 ? 16.156 -10.25 -3.871 1 94.69 84 PRO A O 1
ATOM 637 N N . LEU A 1 85 ? 15.453 -8.188 -3.457 1 96.44 85 LEU A N 1
ATOM 638 C CA . LEU A 1 85 ? 14.094 -8.352 -3.969 1 96.44 85 LEU A CA 1
ATOM 639 C C . LEU A 1 85 ? 13.828 -7.391 -5.121 1 96.44 85 LEU A C 1
ATOM 641 O O . LEU A 1 85 ? 14.219 -6.219 -5.062 1 96.44 85 LEU A O 1
ATOM 645 N N . TRP A 1 86 ? 13.336 -7.922 -6.172 1 97.44 86 TRP A N 1
ATOM 646 C CA . TRP A 1 86 ? 12.898 -7.102 -7.293 1 97.44 86 TRP A CA 1
ATOM 647 C C . TRP A 1 86 ? 11.445 -6.66 -7.113 1 97.44 86 TRP A C 1
ATOM 649 O O . TRP A 1 86 ? 10.523 -7.441 -7.336 1 97.44 86 TRP A O 1
ATOM 659 N N . ARG A 1 87 ? 11.258 -5.445 -6.738 1 98.25 87 ARG A N 1
ATOM 660 C CA . ARG A 1 87 ? 9.93 -4.879 -6.539 1 98.25 87 ARG A CA 1
ATOM 661 C C . ARG A 1 87 ? 9.438 -4.188 -7.809 1 98.25 87 ARG A C 1
ATOM 663 O O . ARG A 1 87 ? 10.125 -3.322 -8.359 1 98.25 87 ARG A O 1
ATOM 670 N N . LYS A 1 88 ? 8.289 -4.539 -8.258 1 98 88 LYS A N 1
ATOM 671 C CA . LYS A 1 88 ? 7.758 -4.043 -9.531 1 98 88 LYS A CA 1
ATOM 672 C C . LYS A 1 88 ? 6.508 -3.195 -9.312 1 98 88 LYS A C 1
ATOM 674 O O . LYS A 1 88 ? 5.641 -3.553 -8.508 1 98 88 LYS A O 1
ATOM 679 N N . PHE A 1 89 ? 6.465 -2.094 -10.008 1 98.5 89 PHE A N 1
ATOM 680 C CA . PHE A 1 89 ? 5.363 -1.148 -9.867 1 98.5 89 PHE A CA 1
ATOM 681 C C . PHE A 1 89 ? 5.066 -0.464 -11.195 1 98.5 89 PHE A C 1
ATOM 683 O O . PHE A 1 89 ? 5.902 -0.464 -12.102 1 98.5 89 PHE A O 1
ATOM 690 N N . CYS A 1 90 ? 3.875 0.009 -11.359 1 98.62 90 CYS A N 1
ATOM 691 C CA . CYS A 1 90 ? 3.521 0.749 -12.562 1 98.62 90 CYS A CA 1
ATOM 692 C C . CYS A 1 90 ? 4.238 2.094 -12.609 1 98.62 90 CYS A C 1
ATOM 694 O O . CYS A 1 90 ? 4.098 2.906 -11.695 1 98.62 90 CYS A O 1
ATOM 696 N N . SER A 1 91 ? 4.914 2.355 -13.672 1 97.81 91 SER A N 1
ATOM 697 C CA . SER A 1 91 ? 5.703 3.576 -13.797 1 97.81 91 SER A CA 1
ATOM 698 C C . SER A 1 91 ? 4.809 4.793 -14.008 1 97.81 91 SER A C 1
ATOM 700 O O . SER A 1 91 ? 5.246 5.93 -13.82 1 97.81 91 SER A O 1
ATOM 702 N N . ASN A 1 92 ? 3.609 4.57 -14.367 1 97.69 92 ASN A N 1
ATOM 703 C CA . ASN A 1 92 ? 2.699 5.676 -14.641 1 97.69 92 ASN A CA 1
ATOM 704 C C . ASN A 1 92 ? 1.932 6.094 -13.391 1 97.69 92 ASN A C 1
ATOM 706 O O . ASN A 1 92 ? 1.833 7.281 -13.086 1 97.69 92 ASN A O 1
ATOM 710 N N . CYS A 1 93 ? 1.453 5.121 -12.648 1 98.31 93 CYS A N 1
ATOM 711 C CA . CYS A 1 93 ? 0.571 5.5 -11.547 1 98.31 93 CYS A CA 1
ATOM 712 C C . CYS A 1 93 ? 1.167 5.09 -10.203 1 98.31 93 CYS A C 1
ATOM 714 O O . CYS A 1 93 ? 0.614 5.414 -9.156 1 98.31 93 CYS A O 1
ATOM 716 N N . GLY A 1 94 ? 2.219 4.371 -10.203 1 98.31 94 GLY A N 1
ATOM 717 C CA . GLY A 1 94 ? 2.934 4.082 -8.969 1 98.31 94 GLY A CA 1
ATOM 718 C C . GLY A 1 94 ? 2.406 2.859 -8.25 1 98.31 94 GLY A C 1
ATOM 719 O O . GLY A 1 94 ? 2.967 2.445 -7.23 1 98.31 94 GLY A O 1
ATOM 720 N N . SER A 1 95 ? 1.36 2.174 -8.734 1 98.69 95 SER A N 1
ATOM 721 C CA . SER A 1 95 ? 0.776 1.021 -8.055 1 98.69 95 SER A CA 1
ATOM 722 C C . SER A 1 95 ? 1.828 -0.047 -7.777 1 98.69 95 SER A C 1
ATOM 724 O O . SER A 1 95 ? 2.6 -0.414 -8.664 1 98.69 95 SER A O 1
ATOM 726 N N . THR A 1 96 ? 1.871 -0.513 -6.547 1 98.38 96 THR A N 1
ATOM 727 C CA . THR A 1 96 ? 2.689 -1.659 -6.168 1 98.38 96 THR A CA 1
ATOM 728 C C . THR A 1 96 ? 2.07 -2.959 -6.672 1 98.38 96 THR A C 1
ATOM 730 O O . THR A 1 96 ? 0.908 -3.25 -6.383 1 98.38 96 THR A O 1
ATOM 733 N N . LEU A 1 97 ? 2.928 -3.826 -7.383 1 98.31 97 LEU A N 1
ATOM 734 C CA . LEU A 1 97 ? 2.25 -4.926 -8.062 1 98.31 97 LEU A CA 1
ATOM 735 C C . LEU A 1 97 ? 2.893 -6.262 -7.711 1 98.31 97 LEU A C 1
ATOM 737 O O . LEU A 1 97 ? 2.219 -7.168 -7.211 1 98.31 97 LEU A O 1
ATOM 741 N N . PHE A 1 98 ? 4.203 -6.367 -7.945 1 97.88 98 PHE A N 1
ATOM 742 C CA . PHE A 1 98 ? 4.816 -7.684 -7.824 1 97.88 98 PHE A CA 1
ATOM 743 C C . PHE A 1 98 ? 6.156 -7.594 -7.102 1 97.88 98 PHE A C 1
ATOM 745 O O . PHE A 1 98 ? 6.781 -6.531 -7.078 1 97.88 98 PHE A O 1
ATOM 752 N N . VAL A 1 99 ? 6.543 -8.703 -6.527 1 97.62 99 VAL A N 1
ATOM 753 C CA . VAL A 1 99 ? 7.902 -8.898 -6.035 1 97.62 99 VAL A CA 1
ATOM 754 C C . VAL A 1 99 ? 8.438 -10.25 -6.52 1 97.62 99 VAL A C 1
ATOM 756 O O . VAL A 1 99 ? 7.715 -11.25 -6.5 1 97.62 99 VAL A O 1
ATOM 759 N N . GLU A 1 100 ? 9.594 -10.219 -6.984 1 96.88 100 GLU A N 1
ATOM 760 C CA . GLU A 1 100 ? 10.336 -11.43 -7.336 1 96.88 100 GLU A CA 1
ATOM 761 C C . GLU A 1 100 ? 11.703 -11.445 -6.664 1 96.88 100 GLU A C 1
ATOM 763 O O . GLU A 1 100 ? 12.156 -10.438 -6.125 1 96.88 100 GLU A O 1
ATOM 768 N N . SER A 1 101 ? 12.211 -12.578 -6.57 1 94 101 SER A N 1
ATOM 769 C CA . SER A 1 101 ? 13.555 -12.758 -6.039 1 94 101 SER A CA 1
ATOM 770 C C . SER A 1 101 ? 14.438 -13.539 -7.016 1 94 101 SER A C 1
ATOM 772 O O . SER A 1 101 ? 13.984 -14.516 -7.613 1 94 101 SER A O 1
ATOM 774 N N . PRO A 1 102 ? 15.695 -13.078 -7.172 1 89.88 102 PRO A N 1
ATOM 775 C CA . PRO A 1 102 ? 16.609 -13.875 -7.992 1 89.88 102 PRO A CA 1
ATOM 776 C C . PRO A 1 102 ? 16.859 -15.266 -7.422 1 89.88 102 PRO A C 1
ATOM 778 O O . PRO A 1 102 ? 17.281 -16.172 -8.148 1 89.88 102 PRO A O 1
ATOM 781 N N . ARG A 1 103 ? 16.578 -15.492 -6.168 1 88.62 103 ARG A N 1
ATOM 782 C CA . ARG A 1 103 ? 16.859 -16.75 -5.49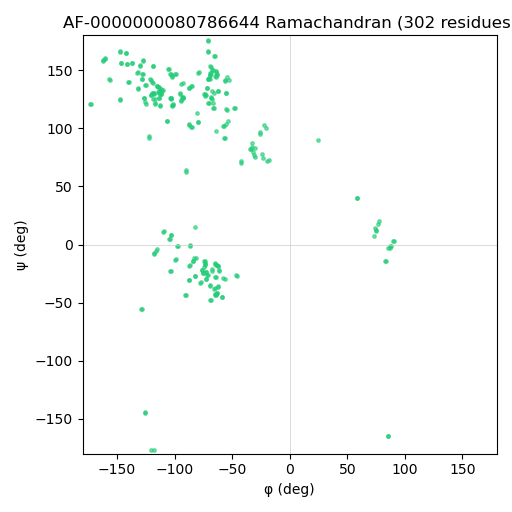6 1 88.62 103 ARG A CA 1
ATOM 783 C C . ARG A 1 103 ? 15.703 -17.734 -5.676 1 88.62 103 ARG A C 1
ATOM 785 O O . ARG A 1 103 ? 15.844 -18.922 -5.402 1 88.62 103 ARG A O 1
ATOM 792 N N . ALA A 1 104 ? 14.57 -17.281 -6.02 1 87.38 104 ALA A N 1
ATOM 793 C CA . ALA A 1 104 ? 13.398 -18.109 -6.258 1 87.38 104 ALA A CA 1
ATOM 794 C C . ALA A 1 104 ? 12.867 -17.906 -7.676 1 87.38 104 ALA A C 1
ATOM 796 O O . ALA A 1 104 ? 11.953 -17.109 -7.898 1 87.38 104 ALA A O 1
ATOM 797 N N . ASP A 1 105 ? 13.281 -18.703 -8.555 1 88.44 105 ASP A N 1
ATOM 798 C CA . ASP A 1 105 ? 13.07 -18.469 -9.977 1 88.44 105 ASP A CA 1
ATOM 799 C C . ASP A 1 105 ? 11.609 -18.703 -10.367 1 88.44 105 ASP A C 1
ATOM 801 O O . ASP A 1 105 ? 11.117 -18.125 -11.336 1 88.44 105 ASP A O 1
ATOM 805 N N . ASP A 1 106 ? 10.93 -19.469 -9.617 1 94.81 106 ASP A N 1
ATOM 806 C CA . ASP A 1 106 ? 9.586 -19.812 -10.07 1 94.81 106 ASP A CA 1
ATOM 807 C C . ASP A 1 106 ? 8.523 -19.156 -9.195 1 94.81 106 ASP A C 1
ATOM 809 O O . ASP A 1 106 ? 7.352 -19.516 -9.25 1 94.81 106 ASP A O 1
ATOM 813 N N . VAL A 1 107 ? 8.883 -18.266 -8.352 1 96.31 107 VAL A N 1
ATOM 814 C CA . VAL A 1 107 ? 7.918 -17.672 -7.43 1 96.31 107 VAL A CA 1
ATOM 815 C C . VAL A 1 107 ? 7.703 -16.203 -7.785 1 96.31 107 VAL A C 1
ATOM 817 O O . VAL A 1 107 ? 8.656 -15.477 -8.078 1 96.31 107 VAL A O 1
ATOM 820 N N . ILE A 1 108 ? 6.469 -15.805 -7.832 1 97.25 108 ILE A N 1
ATOM 821 C CA . ILE A 1 108 ? 6.09 -14.398 -7.945 1 97.25 108 ILE A CA 1
ATOM 822 C C . ILE A 1 108 ? 5.117 -14.031 -6.824 1 97.25 108 ILE A C 1
ATOM 824 O O . ILE A 1 108 ? 4.145 -14.75 -6.582 1 97.25 108 ILE A O 1
ATOM 828 N N . VAL A 1 109 ? 5.465 -13.039 -6.125 1 97.25 109 VAL A N 1
ATOM 829 C CA . VAL A 1 109 ? 4.59 -12.516 -5.082 1 97.25 109 VAL A CA 1
ATOM 830 C C . VAL A 1 109 ? 3.727 -11.391 -5.652 1 97.25 109 VAL A C 1
ATOM 832 O O . VAL A 1 109 ? 4.242 -10.453 -6.27 1 97.25 109 VAL A O 1
ATOM 835 N N . VAL A 1 110 ? 2.445 -11.492 -5.496 1 96.88 110 VAL A N 1
ATOM 836 C CA . VAL A 1 110 ? 1.492 -10.539 -6.062 1 96.88 110 VAL A CA 1
ATOM 837 C C . VAL A 1 110 ? 0.852 -9.719 -4.945 1 96.88 110 VAL A C 1
ATOM 839 O O . VAL A 1 110 ? 0.463 -10.273 -3.91 1 96.88 110 VAL A O 1
ATOM 842 N N . ALA A 1 111 ? 0.821 -8.398 -5.168 1 96.81 111 ALA A N 1
ATOM 843 C CA . ALA A 1 111 ? 0.045 -7.539 -4.277 1 96.81 111 ALA A CA 1
ATOM 844 C C . ALA A 1 111 ? -1.448 -7.824 -4.402 1 96.81 111 ALA A C 1
ATOM 846 O O . ALA A 1 111 ? -2.062 -7.508 -5.426 1 96.81 111 ALA A O 1
ATOM 847 N N . LEU A 1 112 ? -2.068 -8.258 -3.373 1 94.56 112 LEU A N 1
ATOM 848 C CA . LEU A 1 112 ? -3.455 -8.695 -3.467 1 94.56 112 LEU A CA 1
ATOM 849 C C . LEU A 1 112 ? -4.398 -7.496 -3.543 1 94.56 112 LEU A C 1
ATOM 851 O O . LEU A 1 112 ? -5.523 -7.621 -4.031 1 94.56 112 LEU A O 1
ATOM 855 N N . GLY A 1 113 ? -3.973 -6.367 -3.092 1 94.94 113 GLY A N 1
ATOM 856 C CA . GLY A 1 113 ? -4.762 -5.152 -3.236 1 94.94 113 GLY A CA 1
ATOM 857 C C . GLY A 1 113 ? -4.953 -4.734 -4.68 1 94.94 113 GLY A C 1
ATOM 858 O O . GLY A 1 113 ? -5.816 -3.908 -4.984 1 94.94 113 GLY A O 1
ATOM 859 N N . SER A 1 114 ? -4.148 -5.266 -5.59 1 96.56 114 SER A N 1
ATOM 860 C CA . SER A 1 114 ? -4.211 -4.883 -6.996 1 96.56 114 SER A CA 1
ATOM 861 C C . SER A 1 114 ? -5.25 -5.707 -7.75 1 96.56 114 SER A C 1
ATOM 863 O O . SER A 1 114 ? -5.473 -5.492 -8.945 1 96.56 114 SER A O 1
ATOM 865 N N . LEU A 1 115 ? -5.906 -6.621 -7.07 1 95.44 115 LEU A N 1
ATOM 866 C CA . LEU A 1 115 ? -6.961 -7.402 -7.707 1 95.44 115 LEU A CA 1
ATOM 867 C C . LEU A 1 115 ? -8.125 -6.508 -8.117 1 95.44 115 LEU A C 1
ATOM 869 O O . LEU A 1 115 ? -8.438 -5.531 -7.438 1 95.44 115 LEU A O 1
ATOM 873 N N . ASP A 1 116 ? -8.688 -6.895 -9.219 1 94.44 116 ASP A N 1
ATOM 874 C CA . ASP A 1 116 ? -9.836 -6.129 -9.695 1 94.44 116 ASP A CA 1
ATOM 875 C C . ASP A 1 116 ? -11.055 -6.355 -8.805 1 94.44 116 ASP A C 1
ATOM 877 O O . ASP A 1 116 ? -11.062 -7.27 -7.977 1 94.44 116 ASP A O 1
ATOM 881 N N . LYS A 1 117 ? -12.016 -5.504 -8.992 1 85.19 117 LYS A N 1
ATOM 882 C CA . LYS A 1 117 ? -13.219 -5.527 -8.164 1 85.19 117 LYS A CA 1
ATOM 883 C C . LYS A 1 117 ? -13.891 -6.895 -8.211 1 85.19 117 LYS A C 1
ATOM 885 O O . LYS A 1 117 ? -13.883 -7.562 -9.25 1 85.19 117 LYS A O 1
ATOM 890 N N . ASP A 1 118 ? -14.445 -7.395 -7.094 1 78.25 118 ASP A N 1
ATOM 891 C CA . ASP A 1 118 ? -15.305 -8.57 -6.953 1 78.25 118 ASP A CA 1
ATOM 892 C C . ASP A 1 118 ? -14.5 -9.859 -7.094 1 78.25 118 ASP A C 1
ATOM 894 O O . ASP A 1 118 ? -15.031 -10.891 -7.496 1 78.25 118 ASP A O 1
ATOM 898 N N . GLN A 1 119 ? -13.172 -9.922 -7.051 1 73.12 119 GLN A N 1
ATOM 899 C CA . GLN A 1 119 ? -12.336 -11.109 -7.137 1 73.12 119 GLN A CA 1
ATOM 900 C C . GLN A 1 119 ? -12.234 -11.812 -5.785 1 73.12 119 GLN A C 1
ATOM 902 O O . GLN A 1 119 ? -11.906 -13 -5.719 1 73.12 119 GLN A O 1
ATOM 907 N N . LYS A 1 120 ? -12.977 -11.594 -4.812 1 65.62 120 LYS A N 1
ATOM 908 C CA . LYS A 1 120 ? -12.938 -12.086 -3.441 1 65.62 120 LYS A CA 1
ATOM 909 C C . LYS A 1 120 ? -11.523 -12.492 -3.039 1 65.62 120 LYS A C 1
ATOM 911 O O . LYS A 1 120 ? -11.117 -13.641 -3.252 1 65.62 120 LYS A O 1
ATOM 916 N N . PRO A 1 121 ? -10.727 -11.695 -2.525 1 65.62 121 PRO A N 1
ATOM 917 C CA . PRO A 1 121 ? -9.352 -12.062 -2.172 1 65.62 121 PRO A CA 1
ATOM 918 C C . PRO A 1 121 ? -9.289 -13.156 -1.107 1 65.62 121 PRO A C 1
ATOM 920 O O . PRO A 1 121 ? -10.258 -13.367 -0.373 1 65.62 121 PRO A O 1
ATOM 923 N N . TRP A 1 122 ? -8.289 -13.984 -1.235 1 73.69 122 TRP A N 1
ATOM 924 C CA . TRP A 1 122 ? -7.98 -15.031 -0.265 1 73.69 122 TRP A CA 1
ATOM 925 C C . TRP A 1 122 ? -7.875 -14.453 1.143 1 73.69 122 TRP A C 1
ATOM 927 O O . TRP A 1 122 ? -7.594 -13.266 1.313 1 73.69 122 TRP A O 1
ATOM 937 N N . ASN A 1 123 ? -8.367 -15.203 2.078 1 75.25 123 ASN A N 1
ATOM 938 C CA . ASN A 1 123 ? -8.102 -14.859 3.471 1 75.25 123 ASN A CA 1
ATOM 939 C C . ASN A 1 123 ? -6.621 -15.008 3.816 1 75.25 123 ASN A C 1
ATOM 941 O O . ASN A 1 123 ? -6 -16.016 3.473 1 75.25 123 ASN A O 1
ATOM 945 N N . THR A 1 124 ? -6.035 -13.906 4.262 1 81 124 THR A N 1
ATOM 946 C CA . THR A 1 124 ? -4.648 -14.016 4.699 1 81 124 THR A CA 1
ATOM 947 C C . THR A 1 124 ? -4.535 -14.906 5.938 1 81 124 THR A C 1
ATOM 949 O O . THR A 1 124 ? -5.312 -14.758 6.883 1 81 124 THR A O 1
ATOM 952 N N . THR A 1 125 ? -3.58 -15.891 5.887 1 82.75 125 THR A N 1
ATOM 953 C CA . THR A 1 125 ? -3.475 -16.906 6.922 1 82.75 125 THR A CA 1
ATOM 954 C C . THR A 1 125 ? -2.156 -16.781 7.68 1 82.75 125 THR A C 1
ATOM 956 O O . THR A 1 125 ? -1.934 -17.469 8.68 1 82.75 125 THR A O 1
ATOM 959 N N . ILE A 1 126 ? -1.343 -15.914 7.285 1 90.75 126 ILE A N 1
ATOM 960 C CA . ILE A 1 126 ? -0.011 -15.789 7.871 1 90.75 126 ILE A CA 1
ATOM 961 C C . ILE A 1 126 ? 0.346 -14.312 8.031 1 90.75 126 ILE A C 1
ATOM 963 O O . ILE A 1 126 ? 0.038 -13.492 7.164 1 90.75 126 ILE A O 1
ATOM 967 N N . GLU A 1 127 ? 0.961 -13.953 9.094 1 92.31 127 GLU A N 1
ATOM 968 C CA . GLU A 1 127 ? 1.594 -12.656 9.305 1 92.31 127 GLU A CA 1
ATOM 969 C C . GLU A 1 127 ? 3.084 -12.812 9.594 1 92.31 127 GLU A C 1
ATOM 971 O O . GLU A 1 127 ? 3.479 -13.641 10.422 1 92.31 127 GLU A O 1
ATOM 976 N N . VAL A 1 128 ? 3.828 -12.102 8.875 1 93.31 128 VAL A N 1
ATOM 977 C CA . VAL A 1 128 ? 5.273 -12.172 9.062 1 93.31 128 VAL A CA 1
ATOM 978 C C . VAL A 1 128 ? 5.805 -10.805 9.477 1 93.31 128 VAL A C 1
ATOM 980 O O . VAL A 1 128 ? 5.16 -9.781 9.242 1 93.31 128 VAL A O 1
ATOM 983 N N . TYR A 1 129 ? 6.984 -10.789 10.219 1 94.5 129 TYR A N 1
ATOM 984 C CA . TYR A 1 129 ? 7.598 -9.594 10.773 1 94.5 129 TYR A CA 1
ATOM 985 C C . TYR A 1 129 ? 6.641 -8.875 11.719 1 94.5 129 TYR A C 1
ATOM 987 O O . TYR A 1 129 ? 6.547 -7.641 11.703 1 94.5 129 TYR A O 1
ATOM 995 N N . ALA A 1 130 ? 5.969 -9.617 12.445 1 91.44 130 ALA A N 1
ATOM 996 C CA . ALA A 1 130 ? 4.98 -9.078 13.375 1 91.44 130 ALA A CA 1
ATOM 997 C C . ALA A 1 130 ? 5.645 -8.211 14.438 1 91.44 130 ALA A C 1
ATOM 999 O O . ALA A 1 130 ? 4.98 -7.402 15.086 1 91.44 130 ALA A O 1
ATOM 1000 N N . LYS A 1 131 ? 6.93 -8.32 14.625 1 89.44 131 LYS A N 1
ATOM 1001 C CA . LYS A 1 131 ? 7.672 -7.473 15.555 1 89.44 131 LYS A CA 1
ATOM 1002 C C . LYS A 1 131 ? 7.57 -6.004 15.148 1 89.44 131 LYS A C 1
ATOM 1004 O O . LYS A 1 131 ? 7.742 -5.113 15.984 1 89.44 131 LYS A O 1
ATOM 1009 N N . ASP A 1 132 ? 7.273 -5.789 13.906 1 88.62 132 ASP A N 1
ATOM 1010 C CA . ASP A 1 132 ? 7.203 -4.434 13.367 1 88.62 132 ASP A CA 1
ATOM 1011 C C . ASP A 1 132 ? 5.754 -3.982 13.203 1 88.62 132 ASP A C 1
ATOM 1013 O O . ASP A 1 132 ? 5.488 -2.941 12.602 1 88.62 132 ASP A O 1
ATOM 1017 N N . ASP A 1 133 ? 4.828 -4.77 13.711 1 86.75 133 ASP A N 1
ATOM 1018 C CA . ASP A 1 133 ? 3.416 -4.418 13.609 1 86.75 133 ASP A CA 1
ATOM 1019 C C . ASP A 1 133 ? 3.123 -3.111 14.352 1 86.75 133 ASP A C 1
ATOM 1021 O O . ASP A 1 133 ? 3.539 -2.934 15.5 1 86.75 133 ASP A O 1
ATOM 1025 N N . TYR A 1 134 ? 2.381 -2.15 13.703 1 82.88 134 TYR A N 1
ATOM 1026 C CA . TYR A 1 134 ? 2.045 -0.864 14.305 1 82.88 134 TYR A CA 1
ATOM 1027 C C . TYR A 1 134 ? 0.97 -1.024 15.375 1 82.88 134 TYR A C 1
ATOM 1029 O O . TYR A 1 134 ? 0.759 -0.126 16.188 1 82.88 134 TYR A O 1
ATOM 1037 N N . GLY A 1 135 ? 0.297 -2.152 15.305 1 78.62 135 GLY A N 1
ATOM 1038 C CA . GLY A 1 135 ? -0.772 -2.387 16.266 1 78.62 135 GLY A CA 1
ATOM 1039 C C . GLY A 1 135 ? -2.037 -1.611 15.945 1 78.62 135 GLY A C 1
ATOM 1040 O O . GLY A 1 135 ? -2.871 -1.388 16.828 1 78.62 135 GLY A O 1
ATOM 1041 N N . TRP A 1 136 ? -2.191 -1.134 14.766 1 77.38 136 TRP A N 1
ATOM 1042 C CA . TRP A 1 136 ? -3.344 -0.327 14.383 1 77.38 136 TRP A CA 1
ATOM 1043 C C . TRP A 1 136 ? -4.574 -1.201 14.164 1 77.38 136 TRP A C 1
ATOM 1045 O O . TRP A 1 136 ? -5.707 -0.731 14.289 1 77.38 136 TRP A O 1
ATOM 1055 N N . VAL A 1 137 ? -4.297 -2.408 13.688 1 76.88 137 VAL A N 1
ATOM 1056 C CA . VAL A 1 137 ? -5.402 -3.336 13.477 1 76.88 137 VAL A CA 1
ATOM 1057 C C . VAL A 1 137 ? -5.188 -4.594 14.312 1 76.88 137 VAL A C 1
ATOM 1059 O O . VAL A 1 137 ? -4.051 -5.039 14.5 1 76.88 137 VAL A O 1
ATOM 1062 N N . PRO A 1 138 ? -6.297 -5.004 14.797 1 78.19 138 PRO A N 1
ATOM 1063 C CA . PRO A 1 138 ? -6.164 -6.246 15.562 1 78.19 138 PRO A CA 1
ATOM 1064 C C . PRO A 1 138 ? -5.723 -7.426 14.695 1 78.19 138 PRO A C 1
ATOM 1066 O O . PRO A 1 138 ? -5.988 -7.449 13.492 1 78.19 138 PRO A O 1
ATOM 1069 N N . GLN A 1 139 ? -4.992 -8.273 15.414 1 78.44 139 GLN A N 1
ATOM 1070 C CA . GLN A 1 139 ? -4.594 -9.516 14.758 1 78.44 139 GLN A CA 1
ATOM 1071 C C . GLN A 1 139 ? -5.785 -10.453 14.586 1 78.44 139 GLN A C 1
ATOM 1073 O O . GLN A 1 139 ? -6.605 -10.594 15.5 1 78.44 139 GLN A O 1
ATOM 1078 N N . LYS A 1 140 ? -5.859 -10.984 13.414 1 78.56 140 LYS A N 1
ATOM 1079 C CA . LYS A 1 140 ? -6.934 -11.938 13.156 1 78.56 140 LYS A CA 1
ATOM 1080 C C . LYS A 1 140 ? -6.688 -13.25 13.891 1 78.56 140 LYS A C 1
ATOM 1082 O O . LYS A 1 140 ? -5.551 -13.734 13.953 1 78.56 140 LYS A O 1
ATOM 1087 N N . GLU A 1 141 ? -7.797 -13.75 14.344 1 79.62 141 GLU A N 1
ATOM 1088 C CA . GLU A 1 141 ? -7.699 -15.039 15.023 1 79.62 141 GLU A CA 1
ATOM 1089 C C . GLU A 1 141 ? -7.367 -16.156 14.047 1 79.62 141 GLU A C 1
ATOM 1091 O O . GLU A 1 141 ? -7.879 -16.172 12.922 1 79.62 141 GLU A O 1
ATOM 1096 N N . GLY A 1 142 ? -6.539 -17.094 14.484 1 81.62 142 GLY A N 1
ATOM 1097 C CA . GLY A 1 142 ? -6.262 -18.281 13.688 1 81.62 142 GLY A CA 1
ATOM 1098 C C . GLY A 1 142 ? -5.133 -18.094 12.695 1 81.62 142 GLY A C 1
ATOM 1099 O O . GLY A 1 142 ? -4.793 -19 11.945 1 81.62 142 GLY A O 1
ATOM 1100 N N . VAL A 1 143 ? -4.633 -16.953 12.648 1 84.5 143 VAL A N 1
ATOM 1101 C CA . VAL A 1 143 ? -3.537 -16.672 11.727 1 84.5 143 VAL A CA 1
ATOM 1102 C C . VAL A 1 143 ? -2.205 -17.047 12.375 1 84.5 143 VAL A C 1
ATOM 1104 O O . VAL A 1 143 ? -2.012 -16.828 13.57 1 84.5 143 VAL A O 1
ATOM 1107 N N . LYS A 1 144 ? -1.352 -17.703 11.586 1 90.19 144 LYS A N 1
ATOM 1108 C CA . LYS A 1 144 ? 0.007 -17.969 12.047 1 90.19 144 LYS A CA 1
ATOM 1109 C C . LYS A 1 144 ? 0.851 -16.688 12.039 1 90.19 144 LYS A C 1
ATOM 1111 O O . LYS A 1 144 ? 0.934 -16 11.016 1 90.19 144 LYS A O 1
ATOM 1116 N N . VAL A 1 145 ? 1.465 -16.453 13.172 1 91.88 145 VAL A N 1
ATOM 1117 C CA . VAL A 1 145 ? 2.193 -15.203 13.305 1 91.88 145 VAL A CA 1
ATOM 1118 C C . VAL A 1 145 ? 3.674 -15.484 13.547 1 91.88 145 VAL A C 1
ATOM 1120 O O . VAL A 1 145 ? 4.031 -16.234 14.453 1 91.88 145 VAL A O 1
ATOM 1123 N N . PHE A 1 146 ? 4.488 -14.891 12.703 1 92.94 146 PHE A N 1
ATOM 1124 C CA . PHE A 1 146 ? 5.938 -14.953 12.867 1 92.94 146 PHE A CA 1
ATOM 1125 C C . PHE A 1 146 ? 6.508 -13.578 13.172 1 92.94 146 PHE A C 1
ATOM 1127 O O . PHE A 1 146 ? 6.184 -12.594 12.5 1 92.94 146 PHE A O 1
ATOM 1134 N N . GLN A 1 147 ? 7.395 -13.445 14.102 1 91.56 147 GLN A N 1
ATOM 1135 C CA . GLN A 1 147 ? 7.957 -12.156 14.492 1 91.56 147 GLN A CA 1
ATOM 1136 C C . GLN A 1 147 ? 8.969 -11.664 13.469 1 91.56 147 GLN A C 1
ATOM 1138 O O . GLN A 1 147 ? 9.234 -10.461 13.383 1 91.56 147 GLN A O 1
ATOM 1143 N N . GLY A 1 148 ? 9.555 -12.492 12.734 1 88.75 148 GLY A N 1
ATOM 1144 C CA . GLY A 1 148 ? 10.453 -12.227 11.617 1 88.75 148 GLY A CA 1
ATOM 1145 C C . GLY A 1 148 ? 10.031 -12.922 10.336 1 88.75 148 GLY A C 1
ATOM 1146 O O . GLY A 1 148 ? 8.844 -12.93 9.992 1 88.75 148 GLY A O 1
ATOM 1147 N N . LYS A 1 149 ? 11.102 -13.344 9.586 1 81.25 149 LYS A N 1
ATOM 1148 C CA . LYS A 1 149 ? 10.828 -14.055 8.344 1 81.25 149 LYS A CA 1
ATOM 1149 C C . LYS A 1 149 ? 10.227 -15.43 8.617 1 81.25 149 LYS A C 1
ATOM 1151 O O . LYS A 1 149 ? 10.305 -15.938 9.742 1 81.25 149 LYS A O 1
ATOM 1156 N N . MET A 1 150 ? 9.398 -15.898 7.535 1 74.38 150 MET A N 1
ATOM 1157 C CA . MET A 1 150 ? 8.828 -17.234 7.691 1 74.38 150 MET A CA 1
ATOM 1158 C C . MET A 1 150 ? 9.93 -18.281 7.895 1 74.38 150 MET A C 1
ATOM 1160 O O . MET A 1 150 ? 10.938 -18.266 7.184 1 74.38 150 MET A O 1
ATOM 1164 N N . GLU A 1 151 ? 10.094 -18.688 9.164 1 57.44 151 GLU A N 1
ATOM 1165 C CA . GLU A 1 151 ? 11.039 -19.781 9.375 1 57.44 151 GLU A CA 1
ATOM 1166 C C . GLU A 1 151 ? 10.656 -21 8.555 1 57.44 151 GLU A C 1
ATOM 1168 O O . GLU A 1 151 ? 9.469 -21.312 8.398 1 57.44 151 GLU A O 1
ATOM 1173 N N . ARG A 1 152 ? 11.125 -21.297 7.246 1 44.28 152 ARG A N 1
ATOM 1174 C CA . ARG A 1 152 ? 10.875 -22.594 6.648 1 44.28 152 ARG A CA 1
ATOM 1175 C C . ARG A 1 152 ? 10.57 -23.641 7.719 1 44.28 152 ARG A C 1
ATOM 1177 O O . ARG A 1 152 ? 11.305 -23.766 8.703 1 44.28 152 ARG A O 1
ATOM 1184 N N . ILE A 1 153 ? 9.164 -23.859 7.812 1 31.06 153 ILE A N 1
ATOM 1185 C CA . ILE A 1 153 ? 8.969 -25.141 8.469 1 31.06 153 ILE A CA 1
ATOM 1186 C C . ILE A 1 153 ? 9.812 -26.219 7.777 1 31.06 153 ILE A C 1
ATOM 1188 O O . ILE A 1 153 ? 9.805 -26.328 6.551 1 31.06 153 ILE A O 1
ATOM 1192 N N . MET B 1 1 ? 3.328 41.094 35.969 1 35.03 1 MET B N 1
ATOM 1193 C CA . MET B 1 1 ? 2.689 39.875 35.562 1 35.03 1 MET B CA 1
ATOM 1194 C C . MET B 1 1 ? 3.523 39.156 34.5 1 35.03 1 MET B C 1
ATOM 1196 O O . MET B 1 1 ? 3.789 39.719 33.438 1 35.03 1 MET B O 1
ATOM 1200 N N . ALA B 1 2 ? 4.434 38.375 34.844 1 40.34 2 ALA B N 1
ATOM 1201 C 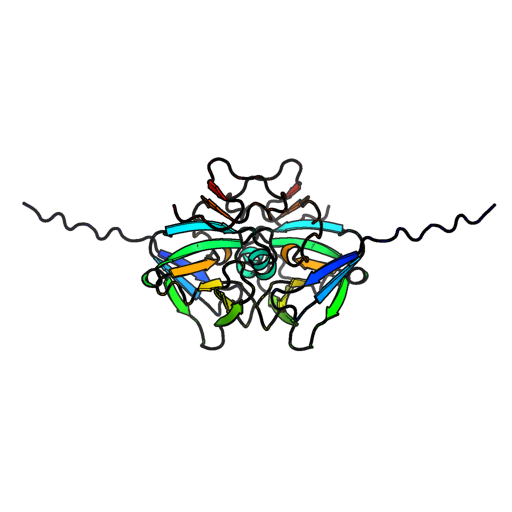CA . ALA B 1 2 ? 5.48 37.812 34 1 40.34 2 ALA B CA 1
ATOM 1202 C C . ALA B 1 2 ? 4.883 37.125 32.781 1 40.34 2 ALA B C 1
ATOM 1204 O O . ALA B 1 2 ? 3.879 36.438 32.875 1 40.34 2 ALA B O 1
ATOM 1205 N N . GLU B 1 3 ? 4.973 37.688 31.562 1 36.06 3 GLU B N 1
ATOM 1206 C CA . GLU B 1 3 ? 4.621 37 30.312 1 36.06 3 GLU B CA 1
ATOM 1207 C C . GLU B 1 3 ? 5.137 35.594 30.312 1 36.06 3 GLU B C 1
ATOM 1209 O O . GLU B 1 3 ? 6.344 35.344 30.406 1 36.06 3 GLU B O 1
ATOM 1214 N N . GLN B 1 4 ? 4.574 34.688 31.078 1 38.06 4 GLN B N 1
ATOM 1215 C CA . GLN B 1 4 ? 4.887 33.25 30.859 1 38.06 4 GLN B CA 1
ATOM 1216 C C . GLN B 1 4 ? 5.117 32.969 29.391 1 38.06 4 GLN B C 1
ATOM 1218 O O . GLN B 1 4 ? 4.246 33.219 28.547 1 38.06 4 GLN B O 1
ATOM 1223 N N . SER B 1 5 ? 6.277 33.219 28.906 1 38.5 5 SER B N 1
ATOM 1224 C CA . SER B 1 5 ? 6.707 32.75 27.578 1 38.5 5 SER B CA 1
ATOM 1225 C C . SER B 1 5 ? 6.043 31.438 27.219 1 38.5 5 SER B C 1
ATOM 1227 O O . SER B 1 5 ? 6.113 30.469 27.969 1 38.5 5 SER B O 1
ATOM 1229 N N . LEU B 1 6 ? 4.77 31.406 26.812 1 39.47 6 LEU B N 1
ATOM 1230 C CA . LEU B 1 6 ? 4.156 30.25 26.172 1 39.47 6 LEU B CA 1
ATOM 1231 C C . LEU B 1 6 ? 5.211 29.375 25.516 1 39.47 6 LEU B C 1
ATOM 1233 O O . LEU B 1 6 ? 5.922 29.812 24.609 1 39.47 6 LEU B O 1
ATOM 1237 N N . HIS B 1 7 ? 5.953 28.562 26.25 1 41.56 7 HIS B N 1
ATOM 1238 C CA . HIS B 1 7 ? 6.77 27.516 25.641 1 41.56 7 HIS B CA 1
ATOM 1239 C C . HIS B 1 7 ? 6.199 27.078 24.297 1 41.56 7 HIS B C 1
ATOM 1241 O O . HIS B 1 7 ? 5.012 26.766 24.188 1 41.56 7 HIS B O 1
ATOM 1247 N N . PRO B 1 8 ? 6.605 27.562 23.141 1 44.62 8 PRO B N 1
ATOM 1248 C CA . PRO B 1 8 ? 6.152 27.047 21.859 1 44.62 8 PRO B CA 1
ATOM 1249 C C . PRO B 1 8 ? 5.859 25.547 21.891 1 44.62 8 PRO B C 1
ATOM 1251 O O . PRO B 1 8 ? 6.629 24.781 22.469 1 44.62 8 PRO B O 1
ATOM 1254 N N . SER B 1 9 ? 4.742 24.984 22.281 1 47.62 9 SER B N 1
ATOM 1255 C CA . SER B 1 9 ? 4.371 23.578 22.234 1 47.62 9 SER B CA 1
ATOM 1256 C C . SER B 1 9 ? 5.258 22.797 21.266 1 47.62 9 SER B C 1
ATOM 1258 O O . SER B 1 9 ? 5.344 23.141 20.094 1 47.62 9 SER B O 1
ATOM 1260 N N . HIS B 1 10 ? 6.543 22.5 21.562 1 58.38 10 HIS B N 1
ATOM 1261 C CA . HIS B 1 10 ? 7.531 21.75 20.797 1 58.38 10 HIS B CA 1
ATOM 1262 C C . HIS B 1 10 ? 6.863 20.656 19.953 1 58.38 10 HIS B C 1
ATOM 1264 O O . HIS B 1 10 ? 6.375 19.672 20.5 1 58.38 10 HIS B O 1
ATOM 1270 N N . ASP B 1 11 ? 6.324 20.984 18.875 1 76 11 ASP B N 1
ATOM 1271 C CA . ASP B 1 11 ? 5.613 20.047 18 1 76 11 ASP B CA 1
ATOM 1272 C C . ASP B 1 11 ? 6.492 18.859 17.641 1 76 11 ASP B C 1
ATOM 1274 O O . ASP B 1 11 ? 7.688 19.016 17.406 1 76 11 ASP B O 1
ATOM 1278 N N . ILE B 1 12 ? 6.141 17.672 18.047 1 85.75 12 ILE B N 1
ATOM 1279 C CA . ILE B 1 12 ? 6.801 16.406 17.703 1 85.75 12 ILE B CA 1
ATOM 1280 C C . ILE B 1 12 ? 7.035 16.344 16.188 1 85.75 12 ILE B C 1
ATOM 1282 O O . ILE B 1 12 ? 6.129 16.609 15.406 1 85.75 12 ILE B O 1
ATOM 1286 N N . VAL B 1 13 ? 8.32 16.281 15.914 1 92.62 13 VAL B N 1
ATOM 1287 C CA . VAL B 1 13 ? 8.695 16.141 14.508 1 92.62 13 VAL B CA 1
ATOM 1288 C C . VAL B 1 13 ? 8.914 14.664 14.18 1 92.62 13 VAL B C 1
ATOM 1290 O O . VAL B 1 13 ? 9.594 13.953 14.922 1 92.62 13 VAL B O 1
ATOM 1293 N N . ARG B 1 14 ? 8.273 14.195 13.094 1 93.69 14 ARG B N 1
ATOM 1294 C CA . ARG B 1 14 ? 8.445 12.828 12.609 1 93.69 14 ARG B CA 1
ATOM 1295 C C . ARG B 1 14 ? 9.023 12.828 11.195 1 93.69 14 ARG B C 1
ATOM 1297 O O . ARG B 1 14 ? 8.664 13.672 10.367 1 93.69 14 ARG B O 1
ATOM 1304 N N . SER B 1 15 ? 9.93 11.898 11.023 1 95.94 15 SER B N 1
ATOM 1305 C CA . SER B 1 15 ? 10.555 11.781 9.703 1 95.94 15 SER B CA 1
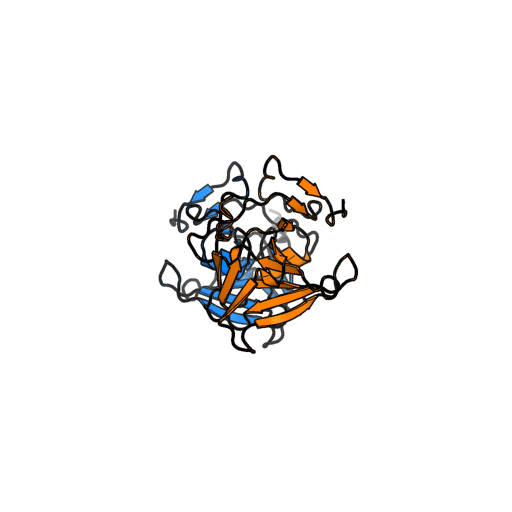ATOM 1306 C C . SER B 1 15 ? 9.984 10.602 8.93 1 95.94 15 SER B C 1
ATOM 1308 O O . SER B 1 15 ? 9.586 9.594 9.516 1 95.94 15 SER B O 1
ATOM 1310 N N . GLY B 1 16 ? 9.922 10.797 7.633 1 96.62 16 GLY B N 1
ATOM 1311 C CA . GLY B 1 16 ? 9.539 9.742 6.707 1 96.62 16 GLY B CA 1
ATOM 1312 C C . GLY B 1 16 ? 10.328 9.773 5.41 1 96.62 16 GLY B C 1
ATOM 1313 O O . GLY B 1 16 ? 11.047 10.742 5.137 1 96.62 16 GLY B O 1
ATOM 1314 N N . SER B 1 17 ? 10.25 8.68 4.68 1 97.56 17 SER B N 1
ATOM 1315 C CA . SER B 1 17 ? 10.961 8.562 3.41 1 97.56 17 SER B CA 1
ATOM 1316 C C . SER B 1 17 ? 10.398 7.426 2.564 1 97.56 17 SER B C 1
ATOM 1318 O O . SER B 1 17 ? 9.727 6.531 3.084 1 97.56 17 SER B O 1
ATOM 1320 N N . CYS B 1 18 ? 10.719 7.613 1.225 1 98.19 18 CYS B N 1
ATOM 1321 C CA . CYS B 1 18 ? 10.445 6.457 0.372 1 98.19 18 CYS B CA 1
ATOM 1322 C C . CYS B 1 18 ? 11.43 5.332 0.653 1 98.19 18 CYS B C 1
ATOM 1324 O O . CYS B 1 18 ? 12.336 5.484 1.474 1 98.19 18 CYS B O 1
ATOM 1326 N N . LEU B 1 19 ? 11.266 4.215 0.029 1 97.94 19 LEU B N 1
ATOM 1327 C CA . LEU B 1 19 ? 12.062 3.021 0.291 1 97.94 19 LEU B CA 1
ATOM 1328 C C . LEU B 1 19 ? 13.531 3.252 -0.076 1 97.94 19 LEU B C 1
ATOM 1330 O O . LEU B 1 19 ? 14.43 2.857 0.667 1 97.94 19 LEU B O 1
ATOM 1334 N N . CYS B 1 20 ? 13.812 3.889 -1.201 1 97.62 20 CYS B N 1
ATOM 1335 C CA . CYS B 1 20 ? 15.18 4.047 -1.688 1 97.62 20 CYS B CA 1
ATOM 1336 C C . CYS B 1 20 ? 15.852 5.25 -1.037 1 97.62 20 CYS B C 1
ATOM 1338 O O . CYS B 1 20 ? 17.047 5.469 -1.22 1 97.62 20 CYS B O 1
ATOM 1340 N N . GLY B 1 21 ? 15.055 6.082 -0.409 1 96.75 21 GLY B N 1
ATOM 1341 C CA . GLY B 1 21 ? 15.633 7.211 0.305 1 96.75 21 GLY B CA 1
ATOM 1342 C C . GLY B 1 21 ? 15.773 8.453 -0.555 1 96.75 21 GLY B C 1
ATOM 1343 O O . GLY B 1 21 ? 16.25 9.484 -0.087 1 96.75 21 GLY B O 1
ATOM 1344 N N . HIS B 1 22 ? 15.32 8.406 -1.764 1 97.56 22 HIS B N 1
ATOM 1345 C CA . HIS B 1 22 ? 15.438 9.562 -2.641 1 97.56 22 HIS B CA 1
ATOM 1346 C C . HIS B 1 22 ? 14.461 10.664 -2.225 1 97.56 22 HIS B C 1
ATOM 1348 O O . HIS B 1 22 ? 14.711 11.844 -2.486 1 97.56 22 HIS B O 1
ATOM 1354 N N . VAL B 1 23 ? 13.375 10.352 -1.668 1 98.19 23 VAL B N 1
ATOM 1355 C CA . VAL B 1 23 ? 12.391 11.305 -1.168 1 98.19 23 VAL B CA 1
ATOM 1356 C C . VAL B 1 23 ? 12.32 11.219 0.354 1 98.19 23 VAL B C 1
ATOM 1358 O O . VAL B 1 23 ? 12.07 10.148 0.911 1 98.19 23 VAL B O 1
ATOM 1361 N N . LYS B 1 24 ? 12.602 12.273 0.996 1 97.94 24 LYS B N 1
ATOM 1362 C CA . LYS B 1 24 ? 12.523 12.367 2.451 1 97.94 24 LYS B CA 1
ATOM 1363 C C . LYS B 1 24 ? 11.688 13.57 2.875 1 97.94 24 LYS B C 1
ATOM 1365 O O . LYS B 1 24 ? 11.688 14.602 2.201 1 97.94 24 LYS B O 1
ATOM 1370 N N . TYR B 1 25 ? 11 13.398 3.971 1 97.31 25 TYR B N 1
ATOM 1371 C CA . TYR B 1 25 ? 10.156 14.477 4.465 1 97.31 25 TYR B CA 1
ATOM 1372 C C . TYR B 1 25 ? 10.094 14.469 5.988 1 97.31 25 TYR B C 1
ATOM 1374 O O . TYR B 1 25 ? 10.562 13.523 6.629 1 97.31 25 TYR B O 1
ATOM 1382 N N . GLN B 1 26 ? 9.594 15.57 6.539 1 96.69 26 GLN B N 1
ATOM 1383 C CA . GLN B 1 26 ? 9.297 15.703 7.961 1 96.69 26 GLN B CA 1
ATOM 1384 C C . GLN B 1 26 ? 7.879 16.203 8.188 1 96.69 26 GLN B C 1
ATOM 1386 O O . GLN B 1 26 ? 7.371 17.016 7.414 1 96.69 26 GLN B O 1
ATOM 1391 N N . LEU B 1 27 ? 7.258 15.664 9.242 1 95.44 27 LEU B N 1
ATOM 1392 C CA . LEU B 1 27 ? 5.941 16.094 9.703 1 95.44 27 LEU B CA 1
ATOM 1393 C C . LEU B 1 27 ? 6.035 16.734 11.078 1 95.44 27 LEU B C 1
ATOM 1395 O O . LEU B 1 27 ? 6.668 16.188 11.984 1 95.44 27 LEU B O 1
ATOM 1399 N N . THR B 1 28 ? 5.41 17.875 11.133 1 95.19 28 THR B N 1
ATOM 1400 C CA . THR B 1 28 ? 5.383 18.547 12.422 1 95.19 28 THR B CA 1
ATOM 1401 C C . THR B 1 28 ? 3.969 18.562 13 1 95.19 28 THR B C 1
ATOM 1403 O O . THR B 1 28 ? 3.012 18.922 12.312 1 95.19 28 THR B O 1
ATOM 1406 N N . GLY B 1 29 ? 3.857 18.125 14.281 1 92.88 29 GLY B N 1
ATOM 1407 C CA . GLY B 1 29 ? 2.568 18.156 14.961 1 92.88 29 GLY B CA 1
ATOM 1408 C C . GLY B 1 29 ? 1.722 16.938 14.68 1 92.88 29 GLY B C 1
ATOM 1409 O O . GLY B 1 29 ? 2.246 15.883 14.297 1 92.88 29 GLY B O 1
ATOM 1410 N N . GLU B 1 30 ? 0.445 17 14.984 1 91.94 30 GLU B N 1
ATOM 1411 C CA . GLU B 1 30 ? -0.494 15.898 14.859 1 91.94 30 GLU B CA 1
ATOM 1412 C C . GLU B 1 30 ? -1.357 16.047 13.609 1 91.94 30 GLU B C 1
ATOM 1414 O O . GLU B 1 30 ? -1.665 17.156 13.188 1 91.94 30 GLU B O 1
ATOM 1419 N N . PRO B 1 31 ? -1.658 14.914 12.992 1 92.94 31 PRO B N 1
ATOM 1420 C CA . PRO B 1 31 ? -2.623 15.008 11.891 1 92.94 31 PRO B CA 1
ATOM 1421 C C . PRO B 1 31 ? -4.023 15.391 12.359 1 92.94 31 PRO B C 1
ATOM 1423 O O . PRO B 1 31 ? -4.375 15.148 13.523 1 92.94 31 PRO B O 1
ATOM 1426 N N . SER B 1 32 ? -4.73 16.062 11.492 1 91.5 32 SER B N 1
ATOM 1427 C CA . SER B 1 32 ? -6.133 16.328 11.789 1 91.5 32 SER B CA 1
ATOM 1428 C C . SER B 1 32 ? -6.941 15.039 11.859 1 91.5 32 SER B C 1
ATOM 1430 O O . SER B 1 32 ? -7.957 14.969 12.547 1 91.5 32 SER B O 1
ATOM 1432 N N . ASN B 1 33 ? -6.434 14.023 11.094 1 88.12 33 ASN B N 1
ATOM 1433 C CA . ASN B 1 33 ? -7.062 12.703 11.086 1 88.12 33 ASN B CA 1
ATOM 1434 C C . ASN B 1 33 ? -6.078 11.625 10.648 1 88.12 33 ASN B C 1
ATOM 1436 O O . ASN B 1 33 ? -5.18 11.875 9.852 1 88.12 33 ASN B O 1
ATOM 1440 N N . ALA B 1 34 ? -6.184 10.477 11.266 1 91.06 34 ALA B N 1
ATOM 1441 C CA . ALA B 1 34 ? -5.539 9.234 10.844 1 91.06 34 ALA B CA 1
ATOM 1442 C C . ALA B 1 34 ? -6.574 8.18 10.484 1 91.06 34 ALA B C 1
ATOM 1444 O O . ALA B 1 34 ? -7.406 7.805 11.312 1 91.06 34 ALA B O 1
ATOM 1445 N N . SER B 1 35 ? -6.504 7.723 9.281 1 92.44 35 SER B N 1
ATOM 1446 C CA . SER B 1 35 ? -7.621 6.906 8.812 1 92.44 35 SER B CA 1
ATOM 1447 C C . SER B 1 35 ? -7.129 5.746 7.953 1 92.44 35 SER B C 1
ATOM 1449 O O . SER B 1 35 ? -6.039 5.805 7.387 1 92.44 35 SER B O 1
ATOM 1451 N N . LEU B 1 36 ? -7.949 4.703 7.918 1 93.56 36 LEU B N 1
ATOM 1452 C CA . LEU B 1 36 ? -7.82 3.605 6.965 1 93.56 36 LEU B CA 1
ATOM 1453 C C . LEU B 1 36 ? -8.836 3.74 5.836 1 93.56 36 LEU B C 1
ATOM 1455 O O . LEU B 1 36 ? -10.039 3.83 6.09 1 93.56 36 LEU B O 1
ATOM 1459 N N . CYS B 1 37 ? -8.344 3.84 4.664 1 94.5 37 CYS B N 1
ATOM 1460 C CA . CYS B 1 37 ? -9.234 3.924 3.514 1 94.5 37 CYS B CA 1
ATOM 1461 C C . CYS B 1 37 ? -9.297 2.594 2.771 1 94.5 37 CYS B C 1
ATOM 1463 O O . CYS B 1 37 ? -8.273 2.1 2.291 1 94.5 37 CYS B O 1
ATOM 1465 N N . HIS B 1 38 ? -10.453 2.047 2.553 1 93.62 38 HIS B N 1
ATOM 1466 C CA . HIS B 1 38 ? -10.641 0.716 1.988 1 93.62 38 HIS B CA 1
ATOM 1467 C C . HIS B 1 38 ? -11.086 0.793 0.531 1 93.62 38 HIS B C 1
ATOM 1469 O O . HIS B 1 38 ? -11.391 -0.231 -0.084 1 93.62 38 HIS B O 1
ATOM 1475 N N . CYS B 1 39 ? -11.156 1.948 -0.06 1 94.88 39 CYS B N 1
ATOM 1476 C CA . CYS B 1 39 ? -11.672 2.02 -1.423 1 94.88 39 CYS B CA 1
ATOM 1477 C C . CYS B 1 39 ? -10.75 1.295 -2.393 1 94.88 39 CYS B C 1
ATOM 1479 O O . CYS B 1 39 ? -9.586 1.032 -2.072 1 94.88 39 CYS B O 1
ATOM 1481 N N . LEU B 1 40 ? -11.273 0.984 -3.533 1 94.62 40 LEU B N 1
ATOM 1482 C CA . LEU B 1 40 ? -10.531 0.204 -4.52 1 94.62 40 LEU B CA 1
ATOM 1483 C C . LEU B 1 40 ? -9.297 0.962 -4.996 1 94.62 40 LEU B C 1
ATOM 1485 O O . LEU B 1 40 ? -8.227 0.374 -5.164 1 94.62 40 LEU B O 1
ATOM 1489 N N . ASN B 1 41 ? -9.398 2.266 -5.238 1 97.06 41 ASN B N 1
ATOM 1490 C CA . ASN B 1 41 ? -8.266 3.047 -5.723 1 97.06 41 ASN B CA 1
ATOM 1491 C C . ASN B 1 41 ? -7.082 2.973 -4.762 1 97.06 41 ASN B C 1
ATOM 1493 O O . ASN B 1 41 ? -5.941 2.801 -5.191 1 97.06 41 ASN B O 1
ATOM 1497 N N . CYS B 1 42 ? -7.387 3.119 -3.496 1 96.81 42 CYS B N 1
ATOM 1498 C CA . CYS B 1 42 ? -6.324 3.102 -2.496 1 96.81 42 CYS B CA 1
ATOM 1499 C C . CYS B 1 42 ? -5.723 1.707 -2.367 1 96.81 42 CYS B C 1
ATOM 1501 O O . CYS B 1 42 ? -4.52 1.564 -2.135 1 96.81 42 CYS B O 1
ATOM 1503 N N . LYS B 1 43 ? -6.57 0.703 -2.514 1 95.25 43 LYS B N 1
ATOM 1504 C CA . LYS B 1 43 ? -6.047 -0.661 -2.518 1 95.25 43 LYS B CA 1
ATOM 1505 C C . LYS B 1 43 ? -5.137 -0.898 -3.719 1 95.25 43 LYS B C 1
ATOM 1507 O O . LYS B 1 43 ? -4.047 -1.454 -3.578 1 95.25 43 LYS B O 1
ATOM 1512 N N . LYS B 1 44 ? -5.535 -0.446 -4.848 1 96.75 44 LYS B N 1
ATOM 1513 C CA . LYS B 1 44 ? -4.73 -0.633 -6.051 1 96.75 44 LYS B CA 1
ATOM 1514 C C . LYS B 1 44 ? -3.408 0.122 -5.953 1 96.75 44 LYS B C 1
ATOM 1516 O O . LYS B 1 44 ? -2.375 -0.364 -6.418 1 96.75 44 LYS B O 1
ATOM 1521 N N . THR B 1 45 ? -3.406 1.272 -5.387 1 97.75 45 THR B N 1
ATOM 1522 C CA . THR B 1 45 ? -2.191 2.068 -5.254 1 97.75 45 THR B CA 1
ATOM 1523 C C . THR B 1 45 ? -1.225 1.416 -4.27 1 97.75 45 THR B C 1
ATOM 1525 O O . THR B 1 45 ? -0.039 1.26 -4.566 1 97.75 45 THR B O 1
ATOM 1528 N N . SER B 1 46 ? -1.699 1.033 -3.148 1 97.19 46 SER B N 1
ATOM 1529 C CA . SER B 1 46 ? -0.857 0.528 -2.068 1 97.19 46 SER B CA 1
ATOM 1530 C C . SER B 1 46 ? -0.524 -0.947 -2.271 1 97.19 46 SER B C 1
ATOM 1532 O O . SER B 1 46 ? 0.488 -1.436 -1.767 1 97.19 46 SER B O 1
ATOM 1534 N N . GLY B 1 47 ? -1.41 -1.66 -2.971 1 95.44 47 GLY B N 1
ATOM 1535 C CA . GLY B 1 47 ? -1.288 -3.105 -3.064 1 95.44 47 GLY B CA 1
ATOM 1536 C C . GLY B 1 47 ? -1.692 -3.824 -1.791 1 95.44 47 GLY B C 1
ATOM 1537 O O . GLY B 1 47 ? -1.415 -5.012 -1.627 1 95.44 47 GLY B O 1
ATOM 1538 N N . SER B 1 48 ? -2.285 -3.162 -0.883 1 94.62 48 SER B N 1
ATOM 1539 C CA . SER B 1 48 ? -2.623 -3.703 0.43 1 94.62 48 SER B CA 1
ATOM 1540 C C . SER B 1 48 ? -4.129 -3.701 0.66 1 94.62 48 SER B C 1
ATOM 1542 O O . SER B 1 48 ? -4.902 -3.445 -0.265 1 94.62 48 SER B O 1
ATOM 1544 N N . ALA B 1 49 ? -4.555 -4.121 1.859 1 92.12 49 ALA B N 1
ATOM 1545 C CA . ALA B 1 49 ? -5.973 -4.27 2.176 1 92.12 49 ALA B CA 1
ATOM 1546 C C . ALA B 1 49 ? -6.648 -2.908 2.307 1 92.12 49 ALA B C 1
ATOM 1548 O O . ALA B 1 49 ? -7.871 -2.799 2.16 1 92.12 49 ALA B O 1
ATOM 1549 N N . PHE B 1 50 ? -5.949 -1.938 2.635 1 93.44 50 PHE B N 1
ATOM 1550 C CA . PHE B 1 50 ? -6.336 -0.542 2.793 1 93.44 50 PHE B CA 1
ATOM 1551 C C . PHE B 1 50 ? -5.117 0.37 2.73 1 93.44 50 PHE B C 1
ATOM 1553 O O . PHE B 1 50 ? -3.979 -0.104 2.756 1 93.44 50 PHE B O 1
ATOM 1560 N N . TRP B 1 51 ? -5.379 1.579 2.473 1 95.06 51 TRP B N 1
ATOM 1561 C CA . TRP B 1 51 ? -4.316 2.568 2.602 1 95.06 51 TRP B CA 1
ATOM 1562 C C . TRP B 1 51 ? -4.352 3.232 3.975 1 95.06 51 TRP B C 1
ATOM 1564 O O . TRP B 1 51 ? -5.43 3.539 4.492 1 95.06 51 TRP B O 1
ATOM 1574 N N . CYS B 1 52 ? -3.227 3.439 4.609 1 93.75 52 CYS B N 1
ATOM 1575 C CA . CYS B 1 52 ? -3.098 4.098 5.906 1 93.75 52 CYS B CA 1
ATOM 1576 C C . CYS B 1 52 ? -2.646 5.543 5.742 1 93.75 52 CYS B C 1
ATOM 1578 O O . CYS B 1 52 ? -1.525 5.801 5.305 1 93.75 52 CYS B O 1
ATOM 1580 N N . THR B 1 53 ? -3.516 6.453 6.254 1 94.38 53 THR B N 1
ATOM 1581 C CA . THR B 1 53 ? -3.258 7.84 5.879 1 94.38 53 THR B CA 1
ATOM 1582 C C . THR B 1 53 ? -3.303 8.75 7.105 1 94.38 53 THR B C 1
ATOM 1584 O O . THR B 1 53 ? -4.039 8.477 8.055 1 94.38 53 THR B O 1
ATOM 1587 N N . GLY B 1 54 ? -2.518 9.758 7.051 1 94.62 54 GLY B N 1
ATOM 1588 C CA . GLY B 1 54 ? -2.6 10.914 7.934 1 94.62 54 GLY B CA 1
ATOM 1589 C C . GLY B 1 54 ? -2.865 12.211 7.199 1 94.62 54 GLY B C 1
ATOM 1590 O O . GLY B 1 54 ? -2.229 12.5 6.184 1 94.62 54 GLY B O 1
ATOM 1591 N N . TRP B 1 55 ? -3.809 12.914 7.676 1 95.75 55 TRP B N 1
ATOM 1592 C CA . TRP B 1 55 ? -4.16 14.195 7.074 1 95.75 55 TRP B CA 1
ATOM 1593 C C . TRP B 1 55 ? -3.455 15.344 7.789 1 95.75 55 TRP B C 1
ATOM 1595 O O . TRP B 1 55 ? -3.621 15.531 9 1 95.75 55 TRP B O 1
ATOM 1605 N N . PHE B 1 56 ? -2.742 16.109 7.016 1 96.31 56 PHE B N 1
ATOM 1606 C CA . PHE B 1 56 ? -1.979 17.234 7.551 1 96.31 56 PHE B CA 1
ATOM 1607 C C . PHE B 1 56 ? -2.254 18.5 6.758 1 96.31 56 PHE B C 1
ATOM 1609 O O . PHE B 1 56 ? -2.676 18.438 5.602 1 96.31 56 PHE B O 1
ATOM 1616 N N . SER B 1 57 ? -2.059 19.641 7.504 1 96.88 57 SER B N 1
ATOM 1617 C CA . SER B 1 57 ? -1.871 20.859 6.738 1 96.88 57 SER B CA 1
ATOM 1618 C C . SER B 1 57 ? -0.537 20.859 6 1 96.88 57 SER B C 1
ATOM 1620 O O . SER B 1 57 ? 0.447 20.297 6.492 1 96.88 57 SER B O 1
ATOM 1622 N N . LYS B 1 58 ? -0.505 21.453 4.816 1 96.69 58 LYS B N 1
ATOM 1623 C CA . LYS B 1 58 ? 0.731 21.5 4.039 1 96.69 58 LYS B CA 1
ATOM 1624 C C . LYS B 1 58 ? 1.86 22.141 4.836 1 96.69 58 LYS B C 1
ATOM 1626 O O . LYS B 1 58 ? 3.031 21.812 4.648 1 96.69 58 LYS B O 1
ATOM 1631 N N . LYS B 1 59 ? 1.53 23.047 5.734 1 96.31 59 LYS B N 1
ATOM 1632 C CA . LYS B 1 59 ? 2.533 23.719 6.551 1 96.31 59 LYS B CA 1
ATOM 1633 C C . LYS B 1 59 ? 3.197 22.75 7.523 1 96.31 59 LYS B C 1
ATOM 1635 O O . LYS B 1 59 ? 4.27 23.047 8.062 1 96.31 59 LYS B O 1
ATOM 1640 N N . GLN B 1 60 ? 2.545 21.625 7.824 1 96.81 60 GLN B N 1
ATOM 1641 C CA . GLN B 1 60 ? 3.057 20.625 8.773 1 96.81 60 GLN B CA 1
ATOM 1642 C C . GLN B 1 60 ? 4.043 19.688 8.094 1 96.81 60 GLN B C 1
ATOM 1644 O O . GLN B 1 60 ? 4.699 18.875 8.766 1 96.81 60 GLN B O 1
ATOM 1649 N N . MET B 1 61 ? 4.113 19.75 6.758 1 96.31 61 MET B N 1
ATOM 1650 C CA . MET B 1 61 ? 4.961 18.828 6.02 1 96.31 61 MET B CA 1
ATOM 1651 C C . MET B 1 61 ? 6.055 19.562 5.258 1 96.31 61 MET B C 1
ATOM 1653 O O . MET B 1 61 ? 5.777 20.531 4.559 1 96.31 61 MET B O 1
ATOM 1657 N N . THR B 1 62 ? 7.273 19.109 5.426 1 96.5 62 THR B N 1
ATOM 1658 C CA . THR B 1 62 ? 8.414 19.656 4.699 1 96.5 62 THR B CA 1
ATOM 1659 C C . THR B 1 62 ? 9.164 18.562 3.953 1 96.5 62 THR B C 1
ATOM 1661 O O . THR B 1 62 ? 9.547 17.547 4.547 1 96.5 62 THR B O 1
ATOM 1664 N N . LEU B 1 63 ? 9.25 18.703 2.672 1 96.31 63 LEU B N 1
ATOM 1665 C CA . LEU B 1 63 ? 10.148 17.828 1.923 1 96.31 63 LEU B CA 1
ATOM 1666 C C . LEU B 1 63 ? 11.602 18.172 2.225 1 96.31 63 LEU B C 1
ATOM 1668 O O . LEU B 1 63 ? 12.039 19.312 2.039 1 96.31 63 LEU B O 1
ATOM 1672 N N . THR B 1 64 ? 12.336 17.234 2.701 1 95.88 64 THR B N 1
ATOM 1673 C CA . THR B 1 64 ? 13.711 17.5 3.107 1 95.88 64 THR B CA 1
ATOM 1674 C C . THR B 1 64 ? 14.695 16.969 2.07 1 95.88 64 THR B C 1
ATOM 1676 O O . THR B 1 64 ? 15.875 17.344 2.072 1 95.88 64 THR B O 1
ATOM 1679 N N . ALA B 1 65 ? 14.352 16.062 1.284 1 89.75 65 ALA B N 1
ATOM 1680 C CA . ALA B 1 65 ? 15.125 15.555 0.152 1 89.75 65 ALA B CA 1
ATOM 1681 C C . ALA B 1 65 ? 14.203 15.102 -0.982 1 89.75 65 ALA B C 1
ATOM 1683 O O . ALA B 1 65 ? 13.266 14.336 -0.761 1 89.75 65 ALA B O 1
ATOM 1684 N N . SER B 1 66 ? 14.406 15.648 -2.15 1 86.69 66 SER B N 1
ATOM 1685 C CA . SER B 1 66 ? 13.719 15.203 -3.357 1 86.69 66 SER B CA 1
ATOM 1686 C C . SER B 1 66 ? 14.281 15.891 -4.598 1 86.69 66 SER B C 1
ATOM 1688 O O . SER B 1 66 ? 14.469 17.109 -4.609 1 86.69 66 SER B O 1
ATOM 1690 N N . SER B 1 67 ? 14.75 15.102 -5.484 1 85.94 67 SER B N 1
ATOM 1691 C CA . SER B 1 67 ? 15.016 15.711 -6.785 1 85.94 67 SER B CA 1
ATOM 1692 C C . SER B 1 67 ? 13.727 15.859 -7.594 1 85.94 67 SER B C 1
ATOM 1694 O O . SER B 1 67 ? 12.734 15.18 -7.328 1 85.94 67 SER B O 1
ATOM 1696 N N . PRO B 1 68 ? 13.641 16.875 -8.398 1 78.62 68 PRO B N 1
ATOM 1697 C CA . PRO B 1 68 ? 12.43 17.109 -9.18 1 78.62 68 PRO B CA 1
ATOM 1698 C C . PRO B 1 68 ? 11.898 15.836 -9.852 1 78.62 68 PRO B C 1
ATOM 1700 O O . PRO B 1 68 ? 10.688 15.68 -10.008 1 78.62 68 PRO B O 1
ATOM 1703 N N . SER B 1 69 ? 12.727 14.938 -10.117 1 89.75 69 SER B N 1
ATOM 1704 C CA . SER B 1 69 ? 12.305 13.766 -10.867 1 89.75 69 SER B CA 1
ATOM 1705 C C . SER B 1 69 ? 11.984 12.594 -9.938 1 89.75 69 SER B C 1
ATOM 1707 O O . SER B 1 69 ? 11.445 11.578 -10.375 1 89.75 69 SER B O 1
ATOM 1709 N N . ASP B 1 70 ? 12.148 12.773 -8.711 1 94.31 70 ASP B N 1
ATOM 1710 C CA . ASP B 1 70 ? 12.016 11.641 -7.801 1 94.31 70 ASP B CA 1
ATOM 1711 C C . ASP B 1 70 ? 10.562 11.461 -7.359 1 94.31 70 ASP B C 1
ATOM 1713 O O . ASP B 1 70 ? 10.117 10.336 -7.125 1 94.31 70 ASP B O 1
ATOM 1717 N N . LEU B 1 71 ? 9.875 12.57 -7.305 1 96.75 71 LEU B N 1
ATOM 1718 C CA . LEU B 1 71 ? 8.484 12.531 -6.875 1 96.75 71 LEU B CA 1
ATOM 1719 C C . LEU B 1 71 ? 7.547 12.734 -8.062 1 96.75 71 LEU B C 1
ATOM 1721 O O . LEU B 1 71 ? 7.395 13.852 -8.555 1 96.75 71 LEU B O 1
ATOM 1725 N N . LYS B 1 72 ? 6.922 11.719 -8.492 1 97.31 72 LYS B N 1
ATOM 1726 C CA . LYS B 1 72 ? 5.996 11.766 -9.625 1 97.31 72 LYS B CA 1
ATOM 1727 C C . LYS B 1 72 ? 4.551 11.852 -9.148 1 97.31 72 LYS B C 1
ATOM 1729 O O . LYS B 1 72 ? 4.203 11.297 -8.102 1 97.31 72 LYS B O 1
ATOM 1734 N N . THR B 1 73 ? 3.775 12.539 -9.922 1 97.5 73 THR B N 1
ATOM 1735 C CA . THR B 1 73 ? 2.361 12.711 -9.609 1 97.5 73 THR B CA 1
ATOM 1736 C C . THR B 1 73 ? 1.492 12.008 -10.648 1 97.5 73 THR B C 1
ATOM 1738 O O . THR B 1 73 ? 1.687 12.18 -11.852 1 97.5 73 THR B O 1
ATOM 1741 N N . TYR B 1 74 ? 0.672 11.211 -10.234 1 98.19 74 TYR B N 1
ATOM 1742 C CA . TYR B 1 74 ? -0.395 10.656 -11.055 1 98.19 74 TYR B CA 1
ATOM 1743 C C . TYR B 1 74 ? -1.731 11.312 -10.734 1 98.19 74 TYR B C 1
ATOM 1745 O O . TYR B 1 74 ? -2.174 11.312 -9.586 1 98.19 74 TYR B O 1
ATOM 1753 N N . GLU B 1 75 ? -2.35 11.82 -11.75 1 97.94 75 GLU B N 1
ATOM 1754 C CA . GLU B 1 75 ? -3.678 12.398 -11.57 1 97.94 75 GLU B CA 1
ATOM 1755 C C . GLU B 1 75 ? -4.762 11.328 -11.664 1 97.94 75 GLU B C 1
ATOM 1757 O O . GLU B 1 75 ? -5.129 10.898 -12.758 1 97.94 75 GLU B O 1
ATOM 1762 N N . ASP B 1 76 ? -5.27 10.898 -10.523 1 97.69 76 ASP B N 1
ATOM 1763 C CA . ASP B 1 76 ? -6.355 9.93 -10.422 1 97.69 76 ASP B CA 1
ATOM 1764 C C . ASP B 1 76 ? -7.707 10.594 -10.656 1 97.69 76 ASP B C 1
ATOM 1766 O O . ASP B 1 76 ? -8.234 11.273 -9.766 1 97.69 76 ASP B O 1
ATOM 1770 N N . ARG B 1 77 ? -8.281 10.383 -11.781 1 95.19 77 ARG B N 1
ATOM 1771 C CA . ARG B 1 77 ? -9.523 11.062 -12.141 1 95.19 77 ARG B CA 1
ATOM 1772 C C . ARG B 1 77 ? -10.727 10.148 -11.906 1 95.19 77 ARG B C 1
ATOM 1774 O O . ARG B 1 77 ? -11.875 10.602 -11.969 1 95.19 77 ARG B O 1
ATOM 1781 N N . ASP B 1 78 ? -10.469 8.891 -11.695 1 92.75 78 ASP B N 1
ATOM 1782 C CA . ASP B 1 78 ? -11.547 7.934 -11.477 1 92.75 78 ASP B CA 1
ATOM 1783 C C . ASP B 1 78 ? -11.883 7.82 -9.992 1 92.75 78 ASP B C 1
ATOM 1785 O O . ASP B 1 78 ? -11.711 6.758 -9.391 1 92.75 78 ASP B O 1
ATOM 1789 N N . THR B 1 79 ? -12.312 8.891 -9.461 1 91.44 79 THR B N 1
ATOM 1790 C CA . THR B 1 79 ? -12.711 8.945 -8.055 1 91.44 79 THR B CA 1
ATOM 1791 C C . THR B 1 79 ? -14.234 8.984 -7.926 1 91.44 79 THR B C 1
ATOM 1793 O O . THR B 1 79 ? -14.93 9.445 -8.836 1 91.44 79 THR B O 1
ATOM 1796 N N . GLU B 1 80 ? -14.734 8.492 -6.883 1 85.38 80 GLU B N 1
ATOM 1797 C CA . GLU B 1 80 ? -16.188 8.484 -6.66 1 85.38 80 GLU B CA 1
ATOM 1798 C C . GLU B 1 80 ? -16.734 9.906 -6.59 1 85.38 80 GLU B C 1
ATOM 1800 O O . GLU B 1 80 ? -17.859 10.164 -7.039 1 85.38 80 GLU B O 1
ATOM 1805 N N . SER B 1 81 ? -15.992 10.836 -6.023 1 81.44 81 SER B N 1
ATOM 1806 C CA . SER B 1 81 ? -16.438 12.211 -5.863 1 81.44 81 SER B CA 1
ATOM 1807 C C . SER B 1 81 ? -16.406 12.961 -7.191 1 81.44 81 SER B C 1
ATOM 1809 O O . SER B 1 81 ? -17 14.039 -7.316 1 81.44 81 SER B O 1
ATOM 1811 N N . GLY B 1 82 ? -15.742 12.406 -8.172 1 85.56 82 GLY B N 1
ATOM 1812 C CA . GLY B 1 82 ? -15.562 13.102 -9.438 1 85.56 82 GLY B CA 1
ATOM 1813 C C . GLY B 1 82 ? -14.406 14.078 -9.422 1 85.56 82 GLY B C 1
ATOM 1814 O O . GLY B 1 82 ? -13.977 14.562 -10.477 1 85.56 82 GLY B O 1
ATOM 1815 N N . SER B 1 83 ? -13.867 14.414 -8.219 1 89.44 83 SER B N 1
ATOM 1816 C CA . SER B 1 83 ? -12.711 15.297 -8.109 1 89.44 83 SER B CA 1
ATOM 1817 C C . SER B 1 83 ? -11.406 14.508 -8.203 1 89.44 83 SER B C 1
ATOM 1819 O O . SER B 1 83 ? -11.258 13.461 -7.566 1 89.44 83 SER B O 1
ATOM 1821 N N . PRO B 1 84 ? -10.547 15.07 -8.984 1 94.69 84 PRO B N 1
ATOM 1822 C CA . PRO B 1 84 ? -9.281 14.352 -9.133 1 94.69 84 PRO B CA 1
ATOM 1823 C C . PRO B 1 84 ? -8.445 14.367 -7.859 1 94.69 84 PRO B C 1
ATOM 1825 O O . PRO B 1 84 ? -8.531 15.312 -7.062 1 94.69 84 PRO B O 1
ATOM 1828 N N . LEU B 1 85 ? -7.715 13.32 -7.656 1 96.38 85 LEU B N 1
ATOM 1829 C CA . LEU B 1 85 ? -6.688 13.234 -6.625 1 96.38 85 LEU B CA 1
ATOM 1830 C C . LEU B 1 85 ? -5.301 13.133 -7.25 1 96.38 85 LEU B C 1
ATOM 1832 O O . LEU B 1 85 ? -5.105 12.414 -8.234 1 96.38 85 LEU B O 1
ATOM 1836 N N . TRP B 1 86 ? -4.445 13.953 -6.781 1 97.5 86 TRP B N 1
ATOM 1837 C CA . TRP B 1 86 ? -3.045 13.875 -7.184 1 97.5 86 TRP B CA 1
ATOM 1838 C C . TRP B 1 86 ? -2.275 12.906 -6.285 1 97.5 86 TRP B C 1
ATOM 1840 O O . TRP B 1 86 ? -1.92 13.258 -5.156 1 97.5 86 TRP B O 1
ATOM 1850 N N . ARG B 1 87 ? -2.012 11.75 -6.785 1 98.25 87 ARG B N 1
ATOM 1851 C CA . ARG B 1 87 ? -1.267 10.734 -6.047 1 98.25 87 ARG B CA 1
ATOM 1852 C C . ARG B 1 87 ? 0.223 10.805 -6.363 1 98.25 87 ARG B C 1
ATOM 1854 O O . ARG B 1 87 ? 0.618 10.773 -7.531 1 98.25 87 ARG B O 1
ATOM 1861 N N . LYS B 1 88 ? 1.033 10.898 -5.359 1 97.94 88 LYS B N 1
ATOM 1862 C CA . LYS B 1 88 ? 2.469 11.102 -5.535 1 97.94 88 LYS B CA 1
ATOM 1863 C C . LYS B 1 88 ? 3.256 9.898 -5.02 1 97.94 88 LYS B C 1
ATOM 1865 O O . LYS B 1 88 ? 2.945 9.352 -3.957 1 97.94 88 LYS B O 1
ATOM 1870 N N . PHE B 1 89 ? 4.227 9.508 -5.805 1 98.5 89 PHE B N 1
ATOM 1871 C CA . PHE B 1 89 ? 5.035 8.344 -5.484 1 98.5 89 PHE B CA 1
ATOM 1872 C C . PHE B 1 89 ? 6.473 8.531 -5.957 1 98.5 89 PHE B C 1
ATOM 1874 O O . PHE B 1 89 ? 6.746 9.383 -6.805 1 98.5 89 PHE B O 1
ATOM 1881 N N . CYS B 1 90 ? 7.379 7.844 -5.352 1 98.62 90 CYS B N 1
ATOM 1882 C CA . CYS B 1 90 ? 8.773 7.895 -5.789 1 98.62 90 CYS B CA 1
ATOM 1883 C C . CYS B 1 90 ? 8.938 7.227 -7.148 1 98.62 90 CYS B C 1
ATOM 1885 O O . CYS B 1 90 ? 8.609 6.055 -7.312 1 98.62 90 CYS B O 1
ATOM 1887 N N . SER B 1 91 ? 9.516 7.938 -8.07 1 97.81 91 SER B N 1
ATOM 1888 C CA . SER B 1 91 ? 9.656 7.43 -9.43 1 97.81 91 SER B CA 1
ATOM 1889 C C . SER B 1 91 ? 10.734 6.355 -9.508 1 97.81 91 SER B C 1
ATOM 1891 O O . SER B 1 91 ? 10.805 5.602 -10.477 1 97.81 91 SER B O 1
ATOM 1893 N N . ASN B 1 92 ? 11.547 6.281 -8.531 1 97.62 92 ASN B N 1
ATOM 1894 C CA . ASN B 1 92 ? 12.641 5.316 -8.547 1 97.62 92 ASN B CA 1
ATOM 1895 C C . ASN B 1 92 ? 12.227 3.988 -7.922 1 97.62 92 ASN B C 1
ATOM 1897 O O . ASN B 1 92 ? 12.492 2.924 -8.477 1 97.62 92 ASN B O 1
ATOM 1901 N N . CYS B 1 93 ? 11.531 4.055 -6.801 1 98.31 93 CYS B N 1
ATOM 1902 C CA . CYS B 1 93 ? 11.273 2.805 -6.094 1 98.31 93 CYS B CA 1
ATOM 1903 C C . CYS B 1 93 ? 9.781 2.521 -6.012 1 98.31 93 CYS B C 1
ATOM 1905 O O . CYS B 1 93 ? 9.375 1.458 -5.543 1 98.31 93 CYS B O 1
ATOM 1907 N N . GLY B 1 94 ? 8.969 3.426 -6.391 1 98.25 94 GLY B N 1
ATOM 1908 C CA . GLY B 1 94 ? 7.539 3.164 -6.492 1 98.25 94 GLY B CA 1
ATOM 1909 C C . GLY B 1 94 ? 6.793 3.408 -5.195 1 98.25 94 GLY B C 1
ATOM 1910 O O . GLY B 1 94 ? 5.566 3.305 -5.152 1 98.25 94 GLY B O 1
ATOM 1911 N N . SER B 1 95 ? 7.457 3.801 -4.09 1 98.69 95 SER B N 1
ATOM 1912 C CA . SER B 1 95 ? 6.801 4 -2.803 1 98.69 95 SER B CA 1
ATOM 1913 C C . SER B 1 95 ? 5.645 4.988 -2.918 1 98.69 95 SER B C 1
ATOM 1915 O O . SER B 1 95 ? 5.801 6.066 -3.494 1 98.69 95 SER B O 1
ATOM 1917 N N . THR B 1 96 ? 4.492 4.605 -2.404 1 98.38 96 THR B N 1
ATOM 1918 C CA . THR B 1 96 ? 3.35 5.504 -2.271 1 98.38 96 THR B CA 1
ATOM 1919 C C . THR B 1 96 ? 3.572 6.5 -1.139 1 98.38 96 THR B C 1
ATOM 1921 O O . THR B 1 96 ? 3.832 6.105 0 1 98.38 96 THR B O 1
ATOM 1924 N N . LEU B 1 97 ? 3.357 7.863 -1.446 1 98.31 97 LEU B N 1
ATOM 1925 C CA . LEU B 1 97 ? 3.82 8.797 -0.428 1 98.31 97 LEU B CA 1
ATOM 1926 C C . LEU B 1 97 ? 2.721 9.789 -0.052 1 98.31 97 LEU B C 1
ATOM 1928 O O . LEU B 1 97 ? 2.344 9.883 1.118 1 98.31 97 LEU B O 1
ATOM 1932 N N . PHE B 1 98 ? 2.189 10.492 -1.051 1 97.88 98 PHE B N 1
ATOM 1933 C CA . PHE B 1 98 ? 1.29 11.586 -0.717 1 97.88 98 PHE B CA 1
ATOM 1934 C C . PHE B 1 98 ? 0.077 11.594 -1.641 1 97.88 98 PHE B C 1
ATOM 1936 O O . PHE B 1 98 ? 0.133 11.062 -2.75 1 97.88 98 PHE B O 1
ATOM 1943 N N . VAL B 1 99 ? -0.974 12.188 -1.154 1 97.62 99 VAL B N 1
ATOM 1944 C CA . VAL B 1 99 ? -2.127 12.547 -1.974 1 97.62 99 VAL B CA 1
ATOM 1945 C C . VAL B 1 99 ? -2.529 13.992 -1.694 1 97.62 99 VAL B C 1
ATOM 1947 O O . VAL B 1 99 ? -2.541 14.43 -0.541 1 97.62 99 VAL B O 1
ATOM 1950 N N . GLU B 1 100 ? -2.76 14.68 -2.717 1 96.81 100 GLU B N 1
ATOM 1951 C CA . GLU B 1 100 ? -3.322 16.031 -2.65 1 96.81 100 GLU B CA 1
ATOM 1952 C C . GLU B 1 100 ? -4.555 16.156 -3.543 1 96.81 100 GLU B C 1
ATOM 1954 O O . GLU B 1 100 ? -4.82 15.281 -4.371 1 96.81 100 GLU B O 1
ATOM 1959 N N . SER B 1 101 ? -5.309 17.078 -3.232 1 94 101 SER B N 1
ATOM 1960 C CA . SER B 1 101 ? -6.477 17.406 -4.047 1 94 101 SER B CA 1
ATOM 1961 C C . SER B 1 101 ? -6.469 18.859 -4.48 1 94 101 SER B C 1
ATOM 1963 O O . SER B 1 101 ? -6.141 19.75 -3.689 1 94 101 SER B O 1
ATOM 1965 N N . PRO B 1 102 ? -6.82 19.109 -5.77 1 89.94 102 PRO B N 1
ATOM 1966 C CA . PRO B 1 102 ? -6.957 20.516 -6.191 1 89.94 102 PRO B CA 1
ATOM 1967 C C . PRO B 1 102 ? -8.047 21.25 -5.426 1 89.94 102 PRO B C 1
ATOM 1969 O O . PRO B 1 102 ? -8.047 22.484 -5.379 1 89.94 102 PRO B O 1
ATOM 1972 N N . ARG B 1 103 ? -8.953 20.547 -4.797 1 88.62 103 ARG B N 1
ATOM 1973 C CA . ARG B 1 103 ? -10.086 21.156 -4.102 1 88.62 103 ARG B CA 1
ATOM 1974 C C . ARG B 1 103 ? -9.719 21.531 -2.67 1 88.62 103 ARG B C 1
ATOM 1976 O O . ARG B 1 103 ? -10.453 22.266 -2.004 1 88.62 103 ARG B O 1
ATOM 1983 N N . ALA B 1 104 ? -8.695 21 -2.146 1 87.5 104 ALA B N 1
ATOM 1984 C CA . ALA B 1 104 ? -8.211 21.281 -0.798 1 87.5 104 ALA B CA 1
ATOM 1985 C C . ALA B 1 104 ? -6.77 21.781 -0.828 1 87.5 104 ALA B C 1
ATOM 1987 O O . ALA B 1 104 ? -5.832 21 -0.642 1 87.5 104 ALA B O 1
ATOM 1988 N N . ASP B 1 105 ? -6.594 23.031 -0.889 1 88.69 105 ASP B N 1
ATOM 1989 C CA . ASP B 1 105 ? -5.293 23.609 -1.193 1 88.69 105 ASP B CA 1
ATOM 1990 C C . ASP B 1 105 ? -4.332 23.469 -0.015 1 88.69 105 ASP B C 1
ATOM 1992 O O . ASP B 1 105 ? -3.113 23.438 -0.199 1 88.69 105 ASP B O 1
ATOM 1996 N N . ASP B 1 106 ? -4.848 23.344 1.149 1 94.81 106 ASP B N 1
ATOM 1997 C CA . ASP B 1 106 ? -3.932 23.344 2.285 1 94.81 106 ASP B CA 1
ATOM 1998 C C . ASP B 1 106 ? -3.83 21.953 2.916 1 94.81 106 ASP B C 1
ATOM 2000 O O . ASP B 1 106 ? -3.332 21.812 4.035 1 94.81 106 ASP B O 1
ATOM 2004 N N . VAL B 1 107 ? -4.328 20.953 2.289 1 96.25 107 VAL B N 1
ATOM 2005 C CA . VAL B 1 107 ? -4.32 19.625 2.891 1 96.25 107 VAL B CA 1
ATOM 2006 C C . VAL B 1 107 ? -3.389 18.703 2.105 1 96.25 107 VAL B C 1
ATOM 2008 O O . VAL B 1 107 ? -3.385 18.719 0.872 1 96.25 107 VAL B O 1
ATOM 2011 N N . ILE B 1 108 ? -2.582 18 2.816 1 97.25 108 ILE B N 1
ATOM 2012 C CA . ILE B 1 108 ? -1.775 16.922 2.25 1 97.25 108 ILE B CA 1
ATOM 2013 C C . ILE B 1 108 ? -2.004 15.633 3.041 1 97.25 108 ILE B C 1
ATOM 2015 O O . ILE B 1 108 ? -1.956 15.641 4.273 1 97.25 108 ILE B O 1
ATOM 2019 N N . VAL B 1 109 ? -2.352 14.648 2.342 1 97.25 109 VAL B N 1
ATOM 2020 C CA . VAL B 1 109 ? -2.512 13.32 2.939 1 97.25 109 VAL B CA 1
ATOM 2021 C C . VAL B 1 109 ? -1.208 12.539 2.811 1 97.25 109 VAL B C 1
ATOM 2023 O O . VAL B 1 109 ? -0.651 12.422 1.716 1 97.25 109 VAL B O 1
ATOM 2026 N N . VAL B 1 110 ? -0.705 12.039 3.9 1 96.94 110 VAL B N 1
ATOM 2027 C CA . VAL B 1 110 ? 0.578 11.344 3.941 1 96.94 110 VAL B CA 1
ATOM 2028 C C . VAL B 1 110 ? 0.352 9.859 4.207 1 96.94 110 VAL B C 1
ATOM 2030 O O . VAL B 1 110 ? -0.448 9.492 5.07 1 96.94 110 VAL B O 1
ATOM 2033 N N . ALA B 1 111 ? 1.029 9.031 3.391 1 96.81 111 ALA B N 1
ATOM 2034 C CA . ALA B 1 111 ? 1.062 7.602 3.682 1 96.81 111 ALA B CA 1
ATOM 2035 C C . ALA B 1 111 ? 1.82 7.324 4.977 1 96.81 111 ALA B C 1
ATOM 2037 O O . ALA B 1 111 ? 3.043 7.469 5.031 1 96.81 111 ALA B O 1
ATOM 2038 N N . LEU B 1 112 ? 1.179 6.797 5.945 1 94.31 112 LEU B N 1
ATOM 2039 C CA . LEU B 1 112 ? 1.802 6.648 7.258 1 94.31 112 LEU B CA 1
ATOM 2040 C C . LEU B 1 112 ? 2.783 5.48 7.262 1 94.31 112 LEU B C 1
ATOM 2042 O O . LEU B 1 112 ? 3.691 5.434 8.094 1 94.31 112 LEU B O 1
ATOM 2046 N N . GLY B 1 113 ? 2.635 4.566 6.359 1 94.69 113 GLY B N 1
ATOM 2047 C CA . GLY B 1 113 ? 3.604 3.492 6.215 1 94.69 113 GLY B CA 1
ATOM 2048 C C . GLY B 1 113 ? 4.977 3.977 5.793 1 94.69 113 GLY B C 1
ATOM 2049 O O . GLY B 1 113 ? 5.961 3.244 5.902 1 94.69 113 GLY B O 1
ATOM 2050 N N . SER B 1 114 ? 5.074 5.195 5.293 1 96.44 114 SER B N 1
ATOM 2051 C CA . SER B 1 114 ? 6.34 5.738 4.801 1 96.44 114 SER B CA 1
ATOM 2052 C C . SER B 1 114 ? 7.141 6.383 5.926 1 96.44 114 SER B C 1
ATOM 2054 O O . SER B 1 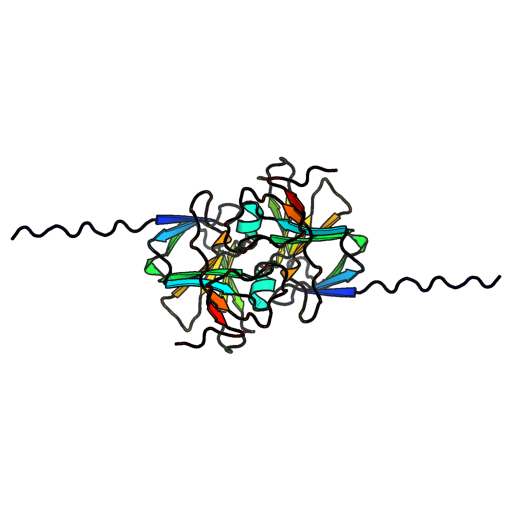114 ? 8.258 6.855 5.703 1 96.44 114 SER B O 1
ATOM 2056 N N . LEU B 1 115 ? 6.605 6.375 7.133 1 95.25 115 LEU B N 1
ATOM 2057 C CA . LEU B 1 115 ? 7.344 6.906 8.273 1 95.25 115 LEU B CA 1
ATOM 2058 C C . LEU B 1 115 ? 8.602 6.082 8.531 1 95.25 115 LEU B C 1
ATOM 2060 O O . LEU B 1 115 ? 8.602 4.863 8.336 1 95.25 115 LEU B O 1
ATOM 2064 N N . ASP B 1 116 ? 9.586 6.797 8.938 1 94.5 116 ASP B N 1
ATOM 2065 C CA . ASP B 1 116 ? 10.836 6.105 9.25 1 94.5 116 ASP B CA 1
ATOM 2066 C C . ASP B 1 116 ? 10.703 5.273 10.523 1 94.5 116 ASP B C 1
ATOM 2068 O O . ASP B 1 116 ? 9.75 5.457 11.289 1 94.5 116 ASP B O 1
ATOM 2072 N N . LYS B 1 117 ? 11.68 4.402 10.68 1 84.94 117 LYS B N 1
ATOM 2073 C CA . LYS B 1 117 ? 11.68 3.475 11.805 1 84.94 117 LYS B CA 1
ATOM 2074 C C . LYS B 1 117 ? 11.547 4.219 13.133 1 84.94 117 LYS B C 1
ATOM 2076 O O . LYS B 1 117 ? 12.07 5.328 13.281 1 84.94 117 LYS B O 1
ATOM 2081 N N . ASP B 1 118 ? 10.836 3.648 14.125 1 77.44 118 ASP B N 1
ATOM 2082 C CA . ASP B 1 118 ? 10.727 4.082 15.508 1 77.44 118 ASP B CA 1
ATOM 2083 C C . ASP B 1 118 ? 9.867 5.34 15.625 1 77.44 118 ASP B C 1
ATOM 2085 O O . ASP B 1 118 ? 9.906 6.035 16.641 1 77.44 118 ASP B O 1
ATOM 2089 N N . GLN B 1 119 ? 9.305 5.637 14.469 1 73.81 119 GLN B N 1
ATOM 2090 C CA . GLN B 1 119 ? 8.312 6.703 14.57 1 73.81 119 GLN B CA 1
ATOM 2091 C C . GLN B 1 119 ? 6.977 6.168 15.086 1 73.81 119 GLN B C 1
ATOM 2093 O O . GLN B 1 119 ? 6.605 5.031 14.797 1 73.81 119 GLN B O 1
ATOM 2098 N N . LYS B 1 120 ? 6.531 6.555 16.297 1 64.75 120 LYS B N 1
ATOM 2099 C CA . LYS B 1 120 ? 5.266 6.062 16.828 1 64.75 120 LYS B CA 1
ATOM 2100 C C . LYS B 1 120 ? 4.09 6.512 15.977 1 64.75 120 LYS B C 1
ATOM 2102 O O . LYS B 1 120 ? 3.74 7.695 15.961 1 64.75 120 LYS B O 1
ATOM 2107 N N . PRO B 1 121 ? 3.672 5.551 15.078 1 64.25 121 PRO B N 1
ATOM 2108 C CA . PRO B 1 121 ? 2.547 6.047 14.281 1 64.25 121 PRO B CA 1
ATOM 2109 C C . PRO B 1 121 ? 1.311 6.34 15.125 1 64.25 121 PRO B C 1
ATOM 2111 O O . PRO B 1 121 ? 1.18 5.82 16.234 1 64.25 121 PRO B O 1
ATOM 2114 N N . TRP B 1 122 ? 0.604 7.328 14.688 1 74.31 122 TRP B N 1
ATOM 2115 C CA . TRP B 1 122 ? -0.705 7.668 15.234 1 74.31 122 TRP B CA 1
ATOM 2116 C C . TRP B 1 122 ? -1.656 6.48 15.156 1 74.31 122 TRP B C 1
ATOM 2118 O O . TRP B 1 122 ? -1.497 5.605 14.297 1 74.31 122 TRP B O 1
ATOM 2128 N N . ASN B 1 123 ? -2.447 6.305 16.172 1 75.81 123 ASN B N 1
ATOM 2129 C CA . ASN B 1 123 ? -3.535 5.332 16.094 1 75.81 123 ASN B CA 1
ATOM 2130 C C . ASN B 1 123 ? -4.602 5.762 15.086 1 75.81 123 ASN B C 1
ATOM 2132 O O . ASN B 1 123 ? -4.996 6.93 15.055 1 75.81 123 ASN B O 1
ATOM 2136 N N . THR B 1 124 ? -4.863 4.867 14.164 1 81.44 124 THR B N 1
ATOM 2137 C CA . THR B 1 124 ? -5.945 5.184 13.234 1 81.44 124 THR B CA 1
ATOM 2138 C C . THR B 1 124 ? -7.289 5.195 13.961 1 81.44 124 THR B C 1
ATOM 2140 O O . THR B 1 124 ? -7.586 4.297 14.75 1 81.44 124 THR B O 1
ATOM 2143 N N . THR B 1 125 ? -8.094 6.285 13.711 1 83.94 125 THR B N 1
ATOM 2144 C CA . THR B 1 125 ? -9.336 6.492 14.453 1 83.94 125 THR B CA 1
ATOM 2145 C C . THR B 1 125 ? -10.539 6.418 13.516 1 83.94 125 THR B C 1
ATOM 2147 O O . THR B 1 125 ? -11.688 6.402 13.977 1 83.94 125 THR B O 1
ATOM 2150 N N . ILE B 1 126 ? -10.312 6.305 12.289 1 91.19 126 ILE B N 1
ATOM 2151 C CA . ILE B 1 126 ? -11.398 6.352 11.312 1 91.19 126 ILE B CA 1
ATOM 2152 C C . ILE B 1 126 ? -11.148 5.316 10.219 1 91.19 126 ILE B C 1
ATOM 2154 O O . ILE B 1 126 ? -10.008 5.117 9.789 1 91.19 126 ILE B O 1
ATOM 2158 N N . GLU B 1 127 ? -12.148 4.648 9.789 1 92.56 127 GLU B N 1
ATOM 2159 C CA . GLU B 1 127 ? -12.148 3.826 8.578 1 92.56 127 GLU B CA 1
ATOM 2160 C C . GLU B 1 127 ? -13.195 4.305 7.578 1 92.56 127 GLU B C 1
ATOM 2162 O O . GLU B 1 127 ? -14.344 4.547 7.945 1 92.56 127 GLU B O 1
ATOM 2167 N N . VAL B 1 128 ? -12.742 4.5 6.414 1 93.56 128 VAL B N 1
ATOM 2168 C CA . VAL B 1 128 ? -13.656 4.965 5.379 1 93.56 128 VAL B CA 1
ATOM 2169 C C . VAL B 1 128 ? -13.734 3.934 4.254 1 93.56 128 VAL B C 1
ATOM 2171 O O . VAL B 1 128 ? -12.836 3.105 4.098 1 93.56 128 VAL B O 1
ATOM 2174 N N . TYR B 1 129 ? -14.906 3.918 3.508 1 94.69 129 TYR B N 1
ATOM 2175 C CA . TYR B 1 129 ? -15.203 2.955 2.451 1 94.69 129 TYR B CA 1
ATOM 2176 C C . TYR B 1 129 ? -15.172 1.529 2.988 1 94.69 129 TYR B C 1
ATOM 2178 O O . TYR B 1 129 ? -14.648 0.624 2.33 1 94.69 129 TYR B O 1
ATOM 2186 N N . ALA B 1 130 ? -15.672 1.39 4.113 1 92 130 ALA B N 1
ATOM 2187 C CA . ALA B 1 130 ? -15.68 0.088 4.777 1 92 130 A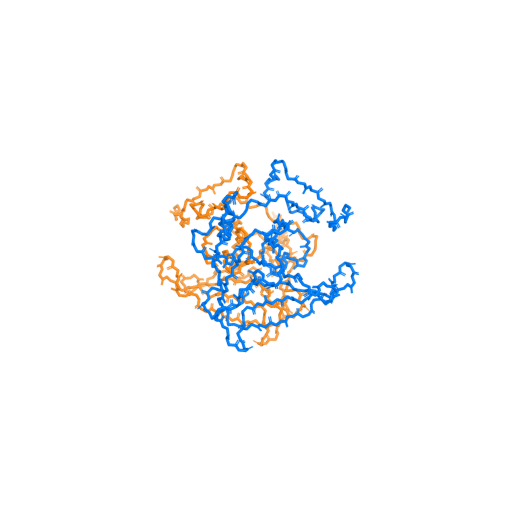LA B CA 1
ATOM 2188 C C . ALA B 1 130 ? -16.516 -0.92 3.994 1 92 130 ALA B C 1
ATOM 2190 O O . ALA B 1 130 ? -16.375 -2.131 4.176 1 92 130 ALA B O 1
ATOM 2191 N N . LYS B 1 131 ? -17.359 -0.482 3.107 1 89.88 131 LYS B N 1
ATOM 2192 C CA . LYS B 1 131 ? -18.141 -1.365 2.242 1 89.88 131 LYS B CA 1
ATOM 2193 C C . LYS B 1 131 ? -17.219 -2.215 1.361 1 89.88 131 LYS B C 1
ATOM 2195 O O . LYS B 1 131 ? -17.625 -3.283 0.895 1 89.88 131 LYS B O 1
ATOM 2200 N N . ASP B 1 132 ? -16.031 -1.737 1.171 1 89.25 132 ASP B N 1
ATOM 2201 C CA . ASP B 1 132 ? -15.078 -2.414 0.302 1 89.25 132 ASP B CA 1
ATOM 2202 C C . ASP B 1 132 ? -14.039 -3.178 1.119 1 89.25 132 ASP B C 1
ATOM 2204 O O . ASP B 1 132 ? -13.047 -3.666 0.572 1 89.25 132 ASP B O 1
ATOM 2208 N N . ASP B 1 133 ? -14.258 -3.25 2.418 1 87.69 133 ASP B N 1
ATOM 2209 C CA . ASP B 1 133 ? -13.328 -3.969 3.279 1 87.69 133 ASP B CA 1
ATOM 2210 C C . ASP B 1 133 ? -13.258 -5.445 2.902 1 87.69 133 ASP B C 1
ATOM 2212 O O . ASP B 1 133 ? -14.289 -6.102 2.74 1 87.69 133 ASP B O 1
ATOM 2216 N N . TYR B 1 134 ? -12.016 -6.023 2.764 1 84.06 134 TYR B N 1
ATOM 2217 C CA . TYR B 1 134 ? -11.82 -7.422 2.398 1 84.06 134 TYR B CA 1
ATOM 2218 C C . TYR B 1 134 ? -12.133 -8.336 3.574 1 84.06 134 TYR B C 1
ATOM 2220 O O . TYR B 1 134 ? -12.32 -9.547 3.395 1 84.06 134 TYR B O 1
ATOM 2228 N N . GLY B 1 135 ? -12.117 -7.754 4.746 1 80.12 135 GLY B N 1
ATOM 2229 C CA . GLY B 1 135 ? -12.383 -8.547 5.938 1 80.12 135 GLY B CA 1
ATOM 2230 C C . GLY B 1 135 ? -11.195 -9.383 6.379 1 80.12 135 GLY B C 1
ATOM 2231 O O . GLY B 1 135 ? -11.359 -10.391 7.066 1 80.12 135 GLY B O 1
ATOM 2232 N N . TRP B 1 136 ? -10.039 -9.047 5.98 1 79.25 136 TRP B N 1
ATOM 2233 C CA . TRP B 1 136 ? -8.836 -9.82 6.305 1 79.25 136 TRP B CA 1
ATOM 2234 C C . TRP B 1 136 ? -8.375 -9.531 7.73 1 79.25 136 TRP B C 1
ATOM 2236 O O . TRP B 1 136 ? -7.703 -10.359 8.352 1 79.25 136 TRP B O 1
ATOM 2246 N N . VAL B 1 137 ? -8.609 -8.297 8.141 1 78.12 137 VAL B N 1
ATOM 2247 C CA . VAL B 1 137 ? -8.242 -7.926 9.5 1 78.12 137 VAL B CA 1
ATOM 2248 C C . VAL B 1 137 ? -9.477 -7.434 10.25 1 78.12 137 VAL B C 1
ATOM 2250 O O . VAL B 1 137 ? -10.359 -6.805 9.664 1 78.12 137 VAL B O 1
ATOM 2253 N N . PRO B 1 138 ? -9.438 -7.832 11.453 1 79.12 138 PRO B N 1
ATOM 2254 C CA . PRO B 1 138 ? -10.57 -7.344 12.242 1 79.12 138 PRO B CA 1
ATOM 2255 C C . PRO B 1 138 ? -10.578 -5.824 12.391 1 79.12 138 PRO B C 1
ATOM 2257 O O . PRO B 1 138 ? -9.523 -5.191 12.352 1 79.12 138 PRO B O 1
ATOM 2260 N N . GLN B 1 139 ? -11.836 -5.375 12.484 1 79.69 139 GLN B N 1
ATOM 2261 C CA . GLN B 1 139 ? -12 -3.949 12.75 1 79.69 139 GLN B CA 1
ATOM 2262 C C . GLN B 1 139 ? -11.609 -3.609 14.188 1 79.69 139 GLN B C 1
ATOM 2264 O O . GLN B 1 139 ? -11.945 -4.344 15.117 1 79.69 139 GLN B O 1
ATOM 2269 N N . LYS B 1 140 ? -10.859 -2.551 14.289 1 78.62 140 LYS B N 1
ATOM 2270 C CA . LYS B 1 140 ? -10.469 -2.109 15.625 1 78.62 140 LYS B CA 1
ATOM 2271 C C . LYS B 1 140 ? -11.664 -1.525 16.375 1 78.62 140 LYS B C 1
ATOM 2273 O O . LYS B 1 140 ? -12.477 -0.808 15.797 1 78.62 140 LYS B O 1
ATOM 2278 N N . GLU B 1 141 ? -11.633 -1.841 17.625 1 79.88 141 GLU B N 1
ATOM 2279 C CA . GLU B 1 141 ? -12.695 -1.295 18.453 1 79.88 141 GLU B CA 1
ATOM 2280 C C . GLU B 1 141 ? -12.539 0.213 18.641 1 79.88 141 GLU B C 1
ATOM 2282 O O . GLU B 1 141 ? -11.422 0.711 18.797 1 79.88 141 GLU B O 1
ATOM 2287 N N . GLY B 1 142 ? -13.68 0.92 18.672 1 82.25 142 GLY B N 1
ATOM 2288 C CA . GLY B 1 142 ? -13.656 2.342 18.969 1 82.25 142 GLY B CA 1
ATOM 2289 C C . GLY B 1 142 ? -13.398 3.213 17.766 1 82.25 142 GLY B C 1
ATOM 2290 O O . GLY B 1 142 ? -13.32 4.438 17.875 1 82.25 142 GLY B O 1
ATOM 2291 N N . VAL B 1 143 ? -13.18 2.633 16.688 1 85.06 143 VAL B N 1
ATOM 2292 C CA . VAL B 1 143 ? -12.922 3.383 15.461 1 85.06 143 VAL B CA 1
ATOM 2293 C C . VAL B 1 143 ? -14.242 3.764 14.797 1 85.06 143 VAL B C 1
ATOM 2295 O O . VAL B 1 143 ? -15.195 2.98 14.805 1 85.06 143 VAL B O 1
ATOM 2298 N N . LYS B 1 144 ? -14.312 5.023 14.328 1 90.5 144 LYS B N 1
ATOM 2299 C CA . LYS B 1 144 ? -15.469 5.441 13.539 1 90.5 144 LYS B CA 1
ATOM 2300 C C . LYS B 1 144 ? -15.414 4.844 12.133 1 90.5 144 LYS B C 1
ATOM 2302 O O . LYS B 1 144 ? -14.406 4.988 11.43 1 90.5 144 LYS B O 1
ATOM 2307 N N . VAL B 1 145 ? -16.5 4.223 11.789 1 92.25 145 VAL B N 1
ATOM 2308 C CA . VAL B 1 145 ? -16.516 3.508 10.516 1 92.25 145 VAL B CA 1
ATOM 2309 C C . VAL B 1 145 ? -17.562 4.117 9.586 1 92.25 145 VAL B C 1
ATOM 2311 O O . VAL B 1 145 ? -18.719 4.25 9.961 1 92.25 145 VAL B O 1
ATOM 2314 N N . PHE B 1 146 ? -17.094 4.484 8.414 1 93.19 146 PHE B N 1
ATOM 2315 C CA . PHE B 1 146 ? -17.984 4.969 7.363 1 93.19 146 PHE B CA 1
ATOM 2316 C C . PHE B 1 146 ? -18 4 6.184 1 93.19 146 PHE B C 1
ATOM 2318 O O . PHE B 1 146 ? -16.953 3.574 5.707 1 93.19 146 PHE B O 1
ATOM 2325 N N . GLN B 1 147 ? -19.125 3.684 5.641 1 91.94 147 GLN B N 1
ATOM 2326 C CA . GLN B 1 147 ? -19.234 2.732 4.539 1 91.94 147 GLN B CA 1
ATOM 2327 C C . GLN B 1 147 ? -18.766 3.357 3.225 1 91.94 147 GLN B C 1
ATOM 2329 O O . GLN B 1 147 ? -18.406 2.646 2.287 1 91.94 147 GLN B O 1
ATOM 2334 N N . GLY B 1 148 ? -18.812 4.605 3.094 1 89.25 148 GLY B N 1
ATOM 2335 C CA . GLY B 1 148 ? -18.312 5.406 1.986 1 89.25 148 GLY B CA 1
ATOM 2336 C C . GLY B 1 148 ? -17.359 6.508 2.426 1 89.25 148 GLY B C 1
ATOM 2337 O O . GLY B 1 148 ? -16.5 6.285 3.271 1 89.25 148 GLY B O 1
ATOM 2338 N N . LYS B 1 149 ? -17.5 7.656 1.669 1 81.38 149 LYS B N 1
ATOM 2339 C CA . LYS B 1 149 ? -16.656 8.805 2.014 1 81.38 149 LYS B CA 1
ATOM 2340 C C . LYS B 1 149 ? -17.078 9.406 3.354 1 81.38 149 LYS B C 1
ATOM 2342 O O . LYS B 1 149 ? -18.188 9.148 3.838 1 81.38 149 LYS B O 1
ATOM 2347 N N . MET B 1 150 ? -16 10.086 4.02 1 74.81 150 MET B N 1
ATOM 2348 C CA . MET B 1 150 ? -16.328 10.75 5.277 1 74.81 150 MET B CA 1
ATOM 2349 C C . MET B 1 150 ? -17.438 11.781 5.074 1 74.81 150 MET B C 1
ATOM 2351 O O . MET B 1 150 ? -17.391 12.562 4.121 1 74.81 150 MET B O 1
ATOM 2355 N N . GLU B 1 151 ? -18.656 11.398 5.461 1 57.09 151 GLU B N 1
ATOM 2356 C CA . GLU B 1 151 ? -19.703 12.422 5.41 1 57.09 151 GLU B CA 1
ATOM 2357 C C . GLU B 1 151 ? -19.312 13.648 6.23 1 57.09 151 GLU B C 1
ATOM 2359 O O . GLU B 1 151 ? -18.719 13.523 7.301 1 57.09 151 GLU B O 1
ATOM 2364 N N . ARG B 1 152 ? -18.641 14.773 5.715 1 44.12 152 ARG B N 1
ATOM 2365 C CA . ARG B 1 152 ? -18.531 15.984 6.531 1 44.12 152 ARG B CA 1
ATOM 2366 C C . ARG B 1 152 ? -19.625 16.016 7.598 1 44.12 152 ARG B C 1
ATOM 2368 O O . ARG B 1 152 ? -20.797 15.789 7.305 1 44.12 152 ARG B O 1
ATOM 2375 N N . ILE B 1 153 ? -19.062 15.664 8.844 1 31 153 ILE B N 1
ATOM 2376 C CA . ILE B 1 153 ? -19.969 16.172 9.867 1 31 153 ILE B CA 1
ATOM 2377 C C . ILE B 1 153 ? -20.297 17.625 9.594 1 31 153 ILE B C 1
ATOM 2379 O O . ILE B 1 153 ? -19.406 18.438 9.359 1 31 153 ILE B O 1
#

Secondary structure (DSSP, 8-state):
----------PPEEEEE-SSSSSEEEEES--SEEEEE-SHHHHHHHSSSSEEEEEEEGGGEEEEE--TTTEEEEEE---TTS--EEEEEETTT--EEEEEETTEEEEEEEEGGGBPTT--PPPP-EEE-GGG--SSSPPPTT-EE-SSS----/------------EEEEE-SSSSSEEEEES--SEEEEE-SHHHHHHHSSSSEEEEEEEGGGEEEEE--TTTEEEEEE---TTS--EEEEEETTT--EEEEEETTEEEEEEEEGGGBPTT--PPPP-EEE-GGG---SSPPPTT-EE-SSS----

Sequence (306 aa):
MAEQSLHPSHDIVRSGSCLCGHVKYQLTGEPSNASLCHCLNCKKTSGSAFWCTGWFSKKQMTLTASSPSDLKTYEDRDTESGSPLWRKFCSNCGSTLFVESPRADDVIVVALGSLDKDQKPWNTTIEVYAKDDYGWVPQKEGVKVFQGKMERIMAEQSLHPSHDIVRSGSCLCGHVKYQLTGEPSNASLCHCLNCKKTSGSAFWCTGWFSKKQMTLTASSPSDLKTYEDRDTESGSPLWRKFCSNCGSTLFVESPRADDVIVVALGSLDKDQKPWNTTIEVYAKDDYGWVPQKEGVKVFQGKMERI

Organism: Coccidioides immitis (strain RS) (NCBI:txid246410)

Nearest PDB structures (foldseek):
  8ajq-assembly2_C  TM=9.019E-01  e=1.404E-12  Pseudomonas aeruginosa PAO1
  3fac-assembly6_F  TM=7.895E-01  e=1.251E-05  Cereibacter sphaeroides 2.4.1
  1xa8-assembly1_A  TM=6.929E-01  e=5.823E-06  Paracoccus denitrificans
  8c6j-assembly1_j  TM=5.176E-01  e=5.360E-03  Homo sapiens
  9fmd-assembly1_56  TM=5.490E-01  e=2.074E-02  Homo sapiens

pLDDT: mean 87.52, std 15.53, range [31.0, 98.69]

Foldseek 3Di:
DPPPPPPPPQWDKFKFAFPVRQKIKIFTHAFPAWEWEQDPVQCVLQVDRTFTKGKDFPVRMDTPHHDPQQKDWDWAQPDPVSFTKTWIAGPPPSHTFWIDTPVDPGMIMGRQVRTDPPRPDDDHQEYALCCNGPCPDDDDPNHHYYNHDDPPD/DPPPPPPPPQFDKFKFAFPVRQKIKIFTHAFPAWEWEQDPVQCVLQVDRTFTKGKDFPVRMDTPHHDPQQKDWDWAQPDPVSFTKTWIAGPPPSGTFWIDGPVDVGMIMGRQVRTDPPPPDDDHQEYALCCNGPPPDDDDPNHHYYNHDDPPD

Radius of gyration: 20.1 Å; Cα contacts (8 Å, |Δi|>4): 766; chains: 2; bounding box: 41×89×58 Å